Protein AF-A0A497X5J7-F1 (afdb_monomer_lite)

Sequence (295 aa):
MGLIIKSFTLSFGVLGRMILPLFAIVIASSIVWGLLSFATAGYADYLSGPITATFISLFGIRTALSLMGDHRRTGYDILALYSVLYGVFILVAKGGVLLLSNIVAVVYADWSLGDAISLRSFKSAEESLQFLFAFQAFSAKAIVSLVMYTIVYVVMAVPLANAARAAGQGATSVGFFSGFGRSFVPLFCIFAVVFFLQFFFNMFTFFLAIVPLFLSVISIVLFQTVPNIDLDTILRGIAASAGLLWLHSWVWTASAVALVKNDESSPQPREVSPPQETVAVDIQALRKSRQAGLR

Radius of gyration: 26.26 Å; chains: 1; bounding box: 71×43×101 Å

Foldseek 3Di:
DVLLVQLLVLLVVLLVVLPVVLVVLVVVLCVVLVVVCVVVVRPSVLLSVLLSLLLSLLVLLLSLLVVVPLPFDFQSVLSSVVSSVRSVVVSVLLVVLLVVLLVQLQVVLCVVVVHNDDPVVLVPDDPVVNVVSVVVSVVSSVVSSLLSNLLVLLLCLQQSSQSSVCSRVVDDGDDSCQLSVVLSVVSSVLSSVLSVLLVVLVVLLCVQAVVLVVVQCCCCPPVVDRDPRDPVSNVSSVVSVSVNSSSSSSSSNSSNSSNVVRPPPDDDPPDPPPPPPPPPPPVVVVVVVVVVVPD

pLDDT: mean 74.82, std 15.0, range [32.0, 92.75]

Secondary structure (DSSP, 8-state):
-HHHHHHHHHHHHHHHHHHHHHHHHHHHHHHHHHHHHHHTTTTTHHHHHHHHHHHHHHHHHHHHHHHTT--PPP-HHHHHHHHHHHHHHHHHHHHHHHHHHHHHHHHHHHHHHSS---HHHHTTS-HHHHHHHHHHHHHHHHHHHHHHHHHHHHHHHHHHHHHHHHHHHTS--S-TTTTHHHHHHHHHHHHHHHHHHHHHHHHHHIIIIIHHHHHHHHIIIII-PPP---HHHHHHHHHHHHHHHHHHHHHHHHHHHHHHHH-TT-----------------HHHHHHHHHHTT-

Organism: NCBI:txid1049199

Structure (mmCIF, N/CA/C/O backbone):
data_AF-A0A497X5J7-F1
#
_entry.id   AF-A0A497X5J7-F1
#
loop_
_atom_site.group_PDB
_atom_site.id
_atom_site.type_symbol
_atom_site.label_atom_id
_atom_site.label_alt_id
_atom_site.label_comp_id
_atom_site.label_asym_id
_atom_site.label_entity_id
_atom_site.label_seq_id
_atom_site.pdbx_PDB_ins_code
_atom_site.Cartn_x
_atom_site.Cartn_y
_atom_site.Cartn_z
_atom_site.occupancy
_atom_site.B_iso_or_equiv
_atom_site.auth_seq_id
_atom_site.auth_comp_id
_atom_site.auth_asym_id
_atom_site.auth_atom_id
_atom_site.pdbx_PDB_model_num
ATOM 1 N N . MET A 1 1 ? -18.120 15.324 -3.778 1.00 59.03 1 MET A N 1
ATOM 2 C CA . MET A 1 1 ? -17.112 16.247 -3.206 1.00 59.03 1 MET A CA 1
ATOM 3 C C . MET A 1 1 ? -16.825 16.030 -1.721 1.00 59.03 1 MET A C 1
ATOM 5 O O . MET A 1 1 ? -15.657 15.884 -1.394 1.00 59.03 1 MET A O 1
ATOM 9 N N . GLY A 1 2 ? -17.824 15.932 -0.831 1.00 77.19 2 GLY A N 1
ATOM 10 C CA . GLY A 1 2 ? -17.574 15.821 0.622 1.00 77.19 2 GLY A CA 1
ATOM 11 C C . GLY A 1 2 ? -16.652 14.672 1.073 1.00 77.19 2 GLY A C 1
ATOM 12 O O . GLY A 1 2 ? -15.859 14.862 1.987 1.00 77.19 2 GLY A O 1
ATOM 13 N N . LEU A 1 3 ? -16.688 13.510 0.403 1.00 79.31 3 LEU A N 1
ATOM 14 C CA . LEU A 1 3 ? -15.789 12.382 0.707 1.00 79.31 3 LEU A CA 1
ATOM 15 C C . LEU A 1 3 ? -14.324 12.706 0.376 1.00 79.31 3 LEU A C 1
ATOM 17 O O . LEU A 1 3 ? -13.442 12.437 1.186 1.00 79.31 3 LEU A O 1
ATOM 21 N N . ILE A 1 4 ? -14.073 13.324 -0.782 1.00 81.12 4 ILE A N 1
ATOM 22 C CA . ILE A 1 4 ? -12.726 13.684 -1.250 1.00 81.12 4 ILE A CA 1
ATOM 23 C C . ILE A 1 4 ? -12.106 14.709 -0.296 1.00 81.12 4 ILE A C 1
ATOM 25 O O . ILE A 1 4 ? -11.025 14.476 0.229 1.00 81.12 4 ILE A O 1
ATOM 29 N N . ILE A 1 5 ? -12.826 15.794 0.003 1.00 83.88 5 ILE A N 1
ATOM 30 C CA . ILE A 1 5 ? -12.320 16.873 0.864 1.00 83.88 5 ILE A CA 1
ATOM 31 C C . ILE A 1 5 ? -12.070 16.362 2.288 1.00 83.88 5 ILE A C 1
ATOM 33 O O . ILE A 1 5 ? -10.994 16.579 2.837 1.00 83.88 5 ILE A O 1
ATOM 37 N N . LYS A 1 6 ? -13.029 15.632 2.876 1.00 84.88 6 LYS A N 1
ATOM 38 C CA . LYS A 1 6 ? -12.904 15.117 4.248 1.00 84.88 6 LYS A CA 1
ATOM 39 C C . LYS A 1 6 ? -11.797 14.069 4.383 1.00 84.88 6 LYS A C 1
ATOM 41 O O . LYS A 1 6 ? -11.094 14.061 5.384 1.00 84.88 6 LYS A O 1
ATOM 46 N N . SER A 1 7 ? -11.633 13.185 3.397 1.00 85.62 7 SER A N 1
ATOM 47 C CA . SER A 1 7 ? -10.547 12.193 3.420 1.00 85.62 7 SER A CA 1
ATOM 48 C C . SER A 1 7 ? -9.173 12.835 3.230 1.00 85.62 7 SER A C 1
ATOM 50 O O . SER A 1 7 ? -8.226 12.423 3.897 1.00 85.62 7 SER A O 1
ATOM 52 N N . PHE A 1 8 ? -9.075 13.863 2.382 1.00 88.69 8 PHE A N 1
ATOM 53 C CA . PHE A 1 8 ? -7.838 14.602 2.139 1.00 88.69 8 PHE A CA 1
ATOM 54 C C . PHE A 1 8 ? -7.373 15.380 3.374 1.00 88.69 8 PHE A C 1
ATOM 56 O O . PHE A 1 8 ? -6.208 15.310 3.739 1.00 88.69 8 PHE A O 1
ATOM 63 N N . THR A 1 9 ? -8.260 16.098 4.066 1.00 88.38 9 THR A N 1
ATOM 64 C CA . THR A 1 9 ? -7.859 16.841 5.275 1.00 88.38 9 THR A CA 1
ATOM 65 C C . THR A 1 9 ? -7.482 15.902 6.419 1.00 88.38 9 THR A C 1
ATOM 67 O O . THR A 1 9 ? -6.498 16.131 7.120 1.00 88.38 9 THR A O 1
ATOM 70 N N . LEU A 1 10 ? -8.222 14.802 6.583 1.00 89.31 10 LEU A N 1
ATOM 71 C CA . LEU A 1 10 ? -7.979 13.828 7.645 1.00 89.31 10 LEU A CA 1
ATOM 72 C C . LEU A 1 10 ? -6.700 13.001 7.407 1.00 89.31 10 LEU A C 1
ATOM 74 O O . LEU A 1 10 ? -6.135 12.472 8.366 1.00 89.31 10 LEU A O 1
ATOM 78 N N . SER A 1 11 ? -6.213 12.905 6.161 1.00 89.88 11 SER A N 1
ATOM 79 C CA . SER A 1 11 ? -5.025 12.104 5.824 1.00 89.88 11 SER A CA 1
ATOM 80 C C . SER A 1 11 ? -3.747 12.648 6.456 1.00 89.88 11 SER A C 1
ATOM 82 O O . SER A 1 11 ? -2.898 11.856 6.854 1.00 89.88 11 SER A O 1
ATOM 84 N N . PHE A 1 12 ? -3.632 13.965 6.653 1.00 90.00 12 PHE A N 1
ATOM 85 C CA . PHE A 1 12 ? -2.503 14.573 7.368 1.00 90.00 12 PHE A CA 1
ATOM 86 C C . PHE A 1 12 ? -2.475 14.174 8.848 1.00 90.00 12 PHE A C 1
ATOM 88 O O . PHE A 1 12 ? -1.418 13.861 9.395 1.00 90.00 12 PHE A O 1
ATOM 95 N N . GLY A 1 13 ? -3.646 14.120 9.491 1.00 86.69 13 GLY A N 1
ATOM 96 C CA . GLY A 1 13 ? -3.768 13.653 10.873 1.00 86.69 13 GLY A CA 1
ATOM 97 C C . GLY A 1 13 ? -3.427 12.168 11.017 1.00 86.69 13 GLY A C 1
ATOM 98 O O . GLY A 1 13 ? -2.768 11.776 11.981 1.00 86.69 13 GLY A O 1
ATOM 99 N N . VAL A 1 14 ? -3.836 11.342 10.047 1.00 89.62 14 VAL A N 1
ATOM 100 C CA . VAL A 1 14 ? -3.470 9.917 10.006 1.00 89.62 14 VAL A CA 1
ATOM 101 C C . VAL A 1 14 ? -1.979 9.744 9.782 1.00 89.62 14 VAL A C 1
ATOM 103 O O . VAL A 1 14 ? -1.363 8.981 10.519 1.00 89.62 14 VAL A O 1
ATOM 106 N N . LEU A 1 15 ? -1.391 10.486 8.842 1.00 91.06 15 LEU A N 1
ATOM 107 C CA . LEU A 1 15 ? 0.041 10.452 8.563 1.00 91.06 15 LEU A CA 1
ATOM 108 C C . LEU A 1 15 ? 0.850 10.670 9.846 1.00 91.06 15 LEU A C 1
ATOM 110 O O . LEU A 1 15 ? 1.644 9.811 10.216 1.00 91.06 15 LEU A O 1
ATOM 114 N N . GLY A 1 16 ? 0.584 11.760 10.575 1.00 87.25 16 GLY A N 1
ATOM 115 C CA . GLY A 1 16 ? 1.301 12.071 11.816 1.00 87.25 16 GLY A CA 1
ATOM 116 C C . GLY A 1 16 ? 1.204 10.967 12.877 1.00 87.25 16 GLY A C 1
ATOM 117 O O . GLY A 1 16 ? 2.176 10.695 13.577 1.00 87.25 16 GLY A O 1
ATOM 118 N N . ARG A 1 17 ? 0.056 10.283 12.970 1.00 88.94 17 ARG A N 1
ATOM 119 C CA . ARG A 1 17 ? -0.165 9.185 13.928 1.00 88.94 17 ARG A CA 1
ATOM 120 C C . ARG A 1 17 ? 0.376 7.836 13.456 1.00 88.94 17 ARG A C 1
ATOM 122 O O . ARG A 1 17 ? 0.589 6.964 14.291 1.00 88.94 17 ARG A O 1
ATOM 129 N N . MET A 1 18 ? 0.590 7.658 12.154 1.00 90.12 18 MET A N 1
ATOM 130 C CA . MET A 1 18 ? 1.005 6.390 11.551 1.00 90.12 18 MET A CA 1
ATOM 131 C C . MET A 1 18 ? 2.516 6.254 11.374 1.00 90.12 18 MET A C 1
ATOM 133 O O . MET A 1 18 ? 2.976 5.124 11.272 1.00 90.12 18 MET A O 1
ATOM 137 N N . ILE A 1 19 ? 3.295 7.344 11.388 1.00 86.12 19 ILE A N 1
ATOM 138 C CA . ILE A 1 19 ? 4.755 7.290 11.174 1.00 86.12 19 ILE A CA 1
ATOM 139 C C . ILE A 1 19 ? 5.437 6.306 12.140 1.00 86.12 19 ILE A C 1
ATOM 141 O O . ILE A 1 19 ? 6.066 5.349 11.696 1.00 86.12 19 ILE A O 1
ATOM 145 N N . LEU A 1 20 ? 5.285 6.500 13.456 1.00 87.38 20 LEU A N 1
ATOM 146 C CA . LEU A 1 20 ? 5.930 5.639 14.457 1.00 87.38 20 LEU A CA 1
ATOM 147 C C . LEU A 1 20 ? 5.393 4.194 14.443 1.00 87.38 20 LEU A C 1
ATOM 149 O O . LEU A 1 20 ? 6.210 3.270 14.393 1.00 87.38 20 LEU A O 1
ATOM 153 N N . PRO A 1 21 ? 4.064 3.953 14.435 1.00 86.81 21 PRO A N 1
ATOM 154 C CA . PRO A 1 21 ? 3.535 2.597 14.321 1.00 86.81 21 PRO A CA 1
ATOM 155 C C . PRO A 1 21 ? 3.989 1.873 13.058 1.00 86.81 21 PRO A C 1
ATOM 157 O O . PRO A 1 21 ? 4.247 0.677 13.116 1.00 86.81 21 PRO A O 1
ATOM 160 N N . LEU A 1 22 ? 4.122 2.571 11.929 1.00 87.56 22 LEU A N 1
ATOM 161 C CA . LEU A 1 22 ? 4.554 1.961 10.676 1.00 87.56 22 LEU A CA 1
ATOM 162 C C . LEU A 1 22 ? 5.984 1.429 10.788 1.00 87.56 22 LEU A C 1
ATOM 164 O O . LEU A 1 22 ? 6.217 0.281 10.421 1.00 87.56 22 LEU A O 1
ATOM 168 N N . PHE A 1 23 ? 6.913 2.193 11.372 1.00 85.69 23 PHE A N 1
ATOM 169 C CA . PHE A 1 23 ? 8.264 1.691 11.643 1.00 85.69 23 PHE A CA 1
ATOM 170 C C . PHE A 1 23 ? 8.252 0.483 12.583 1.00 85.69 23 PHE A C 1
ATOM 172 O O . PHE A 1 23 ? 8.902 -0.520 12.293 1.00 85.69 23 PHE A O 1
ATOM 179 N N . ALA A 1 24 ? 7.480 0.542 13.671 1.00 87.94 24 ALA A N 1
ATOM 180 C CA . ALA A 1 24 ? 7.378 -0.567 14.617 1.00 87.94 24 ALA A CA 1
ATOM 181 C C . ALA A 1 24 ? 6.814 -1.841 13.961 1.00 87.94 24 ALA A C 1
ATOM 183 O O . ALA A 1 24 ? 7.361 -2.925 14.156 1.00 87.94 24 ALA A O 1
ATOM 184 N N . ILE A 1 25 ? 5.761 -1.709 13.147 1.00 88.25 25 ILE A N 1
ATOM 185 C CA . ILE A 1 25 ? 5.155 -2.823 12.408 1.00 88.25 25 ILE A CA 1
ATOM 186 C C . ILE A 1 25 ? 6.152 -3.393 11.403 1.00 88.25 25 ILE A C 1
ATOM 188 O O . ILE A 1 25 ? 6.297 -4.606 11.342 1.00 88.25 25 ILE A O 1
ATOM 192 N N . VAL A 1 26 ? 6.854 -2.554 10.636 1.00 86.75 26 VAL A N 1
ATOM 193 C CA . VAL A 1 26 ? 7.846 -3.020 9.656 1.00 86.75 26 VAL A CA 1
ATOM 194 C C . VAL A 1 26 ? 8.975 -3.782 10.347 1.00 86.75 26 VAL A C 1
ATOM 196 O O . VAL A 1 26 ? 9.303 -4.879 9.912 1.00 86.75 26 VAL A O 1
ATOM 199 N N . ILE A 1 27 ? 9.521 -3.264 11.451 1.00 88.06 27 ILE A N 1
ATOM 200 C CA . ILE A 1 27 ? 10.587 -3.938 12.208 1.00 88.06 27 ILE A CA 1
ATOM 201 C C . ILE A 1 27 ? 10.095 -5.275 12.771 1.00 88.06 27 ILE A C 1
ATOM 203 O O . ILE A 1 27 ? 10.734 -6.304 12.554 1.00 88.06 27 ILE A O 1
ATOM 207 N N . ALA A 1 28 ? 8.949 -5.280 13.458 1.00 87.06 28 ALA A N 1
ATOM 208 C CA . ALA A 1 28 ? 8.374 -6.500 14.020 1.00 87.06 28 ALA A CA 1
ATOM 209 C C . ALA A 1 28 ? 8.070 -7.533 12.926 1.00 87.06 28 ALA A C 1
ATOM 211 O O . ALA A 1 28 ? 8.369 -8.714 13.087 1.00 87.06 28 ALA A O 1
ATOM 212 N N . SER A 1 29 ? 7.535 -7.076 11.793 1.00 86.75 29 SER A N 1
ATOM 213 C CA . SER A 1 29 ? 7.242 -7.916 10.639 1.00 86.75 29 SER A CA 1
ATOM 214 C C . SER A 1 29 ? 8.518 -8.534 10.067 1.00 86.75 29 SER A C 1
ATOM 216 O O . SER A 1 29 ? 8.580 -9.748 9.911 1.00 86.75 29 SER A O 1
ATOM 218 N N . SER A 1 30 ? 9.575 -7.747 9.844 1.00 85.25 30 SER A N 1
ATOM 219 C CA . SER A 1 30 ? 10.864 -8.253 9.352 1.00 85.25 30 SER A CA 1
ATOM 220 C C . SER A 1 30 ? 11.463 -9.329 10.260 1.00 85.25 30 SER A C 1
ATOM 222 O O . SER A 1 30 ? 12.002 -10.312 9.762 1.00 85.25 30 SER A O 1
ATOM 224 N N . ILE A 1 31 ? 11.337 -9.184 11.584 1.00 87.62 31 ILE A N 1
ATOM 225 C CA . ILE A 1 31 ? 11.802 -10.196 12.545 1.00 87.62 31 ILE A CA 1
ATOM 226 C C . ILE A 1 31 ? 10.968 -11.477 12.420 1.00 87.62 31 ILE A C 1
ATOM 228 O O . ILE A 1 31 ? 11.524 -12.565 12.275 1.00 87.62 31 ILE A O 1
ATOM 232 N N . VAL A 1 32 ? 9.638 -11.357 12.453 1.00 87.12 32 VAL A N 1
ATOM 233 C CA . VAL A 1 32 ? 8.719 -12.504 12.388 1.00 87.12 32 VAL A CA 1
ATOM 234 C C . VAL A 1 32 ? 8.882 -13.265 11.072 1.00 87.12 32 VAL A C 1
ATOM 236 O O . VAL A 1 32 ? 9.046 -14.486 11.084 1.00 87.12 32 VAL A O 1
ATOM 239 N N . TRP A 1 33 ? 8.896 -12.558 9.941 1.00 87.88 33 TRP A N 1
ATOM 240 C CA . TRP A 1 33 ? 9.075 -13.170 8.626 1.00 87.88 33 TRP A CA 1
ATOM 241 C C . TRP A 1 33 ? 10.483 -13.703 8.417 1.00 87.88 33 TRP A C 1
ATOM 243 O O . TRP A 1 33 ? 10.608 -14.771 7.835 1.00 87.88 33 TRP A O 1
ATOM 253 N N . GLY A 1 34 ? 11.522 -13.050 8.943 1.00 84.06 34 GLY A N 1
ATOM 254 C CA . GLY A 1 34 ? 12.885 -13.579 8.895 1.00 84.06 34 GLY A CA 1
ATOM 255 C C . GLY A 1 34 ? 13.004 -14.935 9.598 1.00 84.06 34 GLY A C 1
ATOM 256 O O . GLY A 1 34 ? 13.576 -15.875 9.045 1.00 84.06 34 GLY A O 1
ATOM 257 N N . LEU A 1 35 ? 12.389 -15.078 10.777 1.00 87.50 35 LEU A N 1
ATOM 258 C CA . LEU A 1 35 ? 12.343 -16.349 11.510 1.00 87.50 35 LEU A CA 1
ATOM 259 C C . LEU A 1 35 ? 11.523 -17.418 10.769 1.00 87.50 35 LEU A C 1
ATOM 261 O O . LEU A 1 35 ? 11.955 -18.565 10.654 1.00 87.50 35 LEU A O 1
ATOM 265 N N . LEU A 1 36 ? 10.356 -17.047 10.236 1.00 86.25 36 LEU A N 1
ATOM 266 C CA . LEU A 1 36 ? 9.513 -17.949 9.445 1.00 86.25 36 LEU A CA 1
ATOM 267 C C . LEU A 1 36 ? 10.188 -18.369 8.137 1.00 86.25 36 LEU A C 1
ATOM 269 O O . LEU A 1 36 ? 10.085 -19.528 7.746 1.00 86.25 36 LEU A O 1
ATOM 273 N N . SER A 1 37 ? 10.889 -17.461 7.466 1.00 86.06 37 SER A N 1
ATOM 274 C CA . SER A 1 37 ? 11.617 -17.728 6.226 1.00 86.06 37 SER A CA 1
ATOM 275 C C . SER A 1 37 ? 12.763 -18.705 6.472 1.00 86.06 37 SER A C 1
ATOM 277 O O . SER A 1 37 ? 12.887 -19.687 5.743 1.00 86.06 37 SER A O 1
ATOM 279 N N . PHE A 1 38 ? 13.501 -18.542 7.576 1.00 84.31 38 PHE A N 1
ATOM 280 C CA . PHE A 1 38 ? 14.500 -19.519 8.011 1.00 84.31 38 PHE A CA 1
ATOM 281 C C . PHE A 1 38 ? 13.888 -20.912 8.237 1.00 84.31 38 PHE A C 1
ATOM 283 O O . PHE A 1 38 ? 14.399 -21.903 7.720 1.00 84.31 38 PHE A O 1
ATOM 290 N N . ALA A 1 39 ? 12.757 -20.993 8.945 1.00 85.19 39 ALA A N 1
ATOM 291 C CA . ALA A 1 39 ? 12.076 -22.261 9.219 1.00 85.19 39 ALA A CA 1
ATOM 292 C C . ALA A 1 39 ? 11.434 -22.905 7.974 1.00 85.19 39 ALA A C 1
ATOM 294 O O . ALA A 1 39 ? 11.263 -24.121 7.922 1.00 85.19 39 ALA A O 1
ATOM 295 N N . THR A 1 40 ? 11.070 -22.100 6.975 1.00 83.06 40 THR A N 1
ATOM 296 C CA . THR A 1 40 ? 10.378 -22.541 5.753 1.00 83.06 40 THR A CA 1
ATOM 297 C C . THR A 1 40 ? 11.276 -22.531 4.520 1.00 83.06 40 THR A C 1
ATOM 299 O O . THR A 1 40 ? 10.764 -22.625 3.411 1.00 83.06 40 THR A O 1
ATOM 302 N N . ALA A 1 41 ? 12.596 -22.404 4.676 1.00 82.81 41 ALA A N 1
ATOM 303 C CA . ALA A 1 41 ? 13.551 -22.325 3.567 1.00 82.81 41 ALA A CA 1
ATOM 304 C C . ALA A 1 41 ? 13.174 -21.284 2.484 1.00 82.81 41 ALA A C 1
ATOM 306 O O . ALA A 1 41 ? 13.339 -21.531 1.290 1.00 82.81 41 ALA A O 1
ATOM 307 N N . GLY A 1 42 ? 12.645 -20.124 2.889 1.00 76.06 42 GLY A N 1
ATOM 308 C CA . GLY A 1 42 ? 12.325 -19.011 1.986 1.00 76.06 42 GLY A CA 1
ATOM 309 C C . GLY A 1 42 ? 10.865 -18.903 1.536 1.00 76.06 42 GLY A C 1
ATOM 310 O O . GLY A 1 42 ? 10.480 -17.879 0.975 1.00 76.06 42 GLY A O 1
ATOM 311 N N . TYR A 1 43 ? 10.007 -19.900 1.786 1.00 75.56 43 TYR A N 1
ATOM 312 C CA . TYR A 1 43 ? 8.611 -19.841 1.318 1.00 75.56 43 TYR A CA 1
ATOM 313 C C . TYR A 1 43 ? 7.790 -18.726 1.986 1.00 75.56 43 TYR A C 1
ATOM 315 O O . TYR A 1 43 ? 6.894 -18.155 1.359 1.00 75.56 43 TYR A O 1
ATOM 323 N N . ALA A 1 44 ? 8.099 -18.377 3.236 1.00 77.94 44 ALA A N 1
ATOM 324 C CA . ALA A 1 44 ? 7.386 -17.327 3.959 1.00 77.94 44 ALA A CA 1
ATOM 325 C C . ALA A 1 44 ? 7.577 -15.920 3.352 1.00 77.94 44 ALA A C 1
ATOM 327 O O . ALA A 1 44 ? 6.697 -15.067 3.496 1.00 77.94 44 ALA A O 1
ATOM 328 N N . ASP A 1 45 ? 8.660 -15.679 2.608 1.00 78.38 45 ASP A N 1
ATOM 329 C CA . ASP A 1 45 ? 8.950 -14.363 2.023 1.00 78.38 45 ASP A CA 1
ATOM 330 C C . ASP A 1 45 ? 7.978 -13.977 0.901 1.00 78.38 45 ASP A C 1
ATOM 332 O O . ASP A 1 45 ? 7.725 -12.794 0.675 1.00 78.38 45 ASP A O 1
ATOM 336 N N . TYR A 1 46 ? 7.347 -14.957 0.249 1.00 76.69 46 TYR A N 1
ATOM 337 C CA . TYR A 1 46 ? 6.313 -14.697 -0.758 1.00 76.69 46 TYR A CA 1
ATOM 338 C C . TYR A 1 46 ? 5.015 -14.148 -0.149 1.00 76.69 46 TYR A C 1
ATOM 340 O O . TYR A 1 46 ? 4.266 -13.432 -0.818 1.00 76.69 46 TYR A O 1
ATOM 348 N N . LEU A 1 47 ? 4.744 -14.472 1.118 1.00 79.81 47 LEU A N 1
ATOM 349 C CA . LEU A 1 47 ? 3.539 -14.058 1.841 1.00 79.81 47 LEU A CA 1
ATOM 350 C C . LEU A 1 47 ? 3.761 -12.783 2.666 1.00 79.81 47 LEU A C 1
ATOM 352 O O . LEU A 1 47 ? 2.803 -12.053 2.937 1.00 79.81 47 LEU A O 1
ATOM 356 N N . SER A 1 48 ? 5.012 -12.491 3.027 1.00 83.31 48 SER A N 1
ATOM 357 C CA . SER A 1 48 ? 5.366 -11.418 3.958 1.00 83.31 48 SER A CA 1
ATOM 358 C C . SER A 1 48 ? 4.885 -10.043 3.499 1.00 83.31 48 SER A C 1
ATOM 360 O O . SER A 1 48 ? 4.230 -9.324 4.259 1.00 83.31 48 SER A O 1
ATOM 362 N N . GLY A 1 49 ? 5.137 -9.691 2.238 1.00 82.50 49 GLY A N 1
ATOM 363 C CA . GLY A 1 49 ? 4.792 -8.388 1.673 1.00 82.50 49 GLY A CA 1
ATOM 364 C C . GLY A 1 49 ? 3.285 -8.102 1.712 1.00 82.50 49 GLY A C 1
ATOM 365 O O . GLY A 1 49 ? 2.872 -7.141 2.369 1.00 82.50 49 GLY A O 1
ATOM 366 N N . PRO A 1 50 ? 2.443 -8.925 1.055 1.00 84.50 50 PRO A N 1
ATOM 367 C CA . PRO A 1 50 ? 0.997 -8.711 1.019 1.00 84.50 50 PRO A CA 1
ATOM 368 C C . PRO A 1 50 ? 0.349 -8.691 2.406 1.00 84.50 50 PRO A C 1
ATOM 370 O O . PRO A 1 50 ? -0.499 -7.838 2.673 1.00 84.50 50 PRO A O 1
ATOM 373 N N . ILE A 1 51 ? 0.765 -9.580 3.312 1.00 86.88 51 ILE A N 1
ATOM 374 C CA . ILE A 1 51 ? 0.192 -9.660 4.663 1.00 86.88 51 ILE A CA 1
ATOM 375 C C . ILE A 1 51 ? 0.586 -8.433 5.491 1.00 86.88 51 ILE A C 1
ATOM 377 O O . ILE A 1 51 ? -0.273 -7.818 6.126 1.00 86.88 51 ILE A O 1
ATOM 381 N N . THR A 1 52 ? 1.852 -8.012 5.430 1.00 88.00 52 THR A N 1
ATOM 382 C CA . THR A 1 52 ? 2.330 -6.811 6.136 1.00 88.00 52 THR A CA 1
ATOM 383 C C . THR A 1 52 ? 1.624 -5.556 5.634 1.00 88.00 52 THR A C 1
ATOM 385 O O . THR A 1 52 ? 1.125 -4.763 6.433 1.00 88.00 52 THR A O 1
ATOM 388 N N . ALA A 1 53 ? 1.510 -5.391 4.314 1.00 86.38 53 ALA A N 1
ATOM 389 C CA . ALA A 1 53 ? 0.824 -4.250 3.710 1.00 86.38 53 ALA A CA 1
ATOM 390 C C . ALA A 1 53 ? -0.658 -4.189 4.113 1.00 86.38 53 ALA A C 1
ATOM 392 O O . ALA A 1 53 ? -1.198 -3.115 4.397 1.00 86.38 53 ALA A O 1
ATOM 393 N N . THR A 1 54 ? -1.310 -5.349 4.190 1.00 87.38 54 THR A N 1
ATOM 394 C CA . THR A 1 54 ? -2.705 -5.462 4.621 1.00 87.38 54 THR A CA 1
ATOM 395 C C . THR A 1 54 ? -2.860 -5.118 6.100 1.00 87.38 54 THR A C 1
ATOM 397 O O . THR A 1 54 ? -3.767 -4.371 6.461 1.00 87.38 54 THR A O 1
ATOM 400 N N . PHE A 1 55 ? -1.948 -5.585 6.956 1.00 89.38 55 PHE A N 1
ATOM 401 C CA . PHE A 1 55 ? -1.952 -5.252 8.381 1.00 89.38 55 PHE A CA 1
ATOM 402 C C . PHE A 1 55 ? -1.782 -3.746 8.613 1.00 89.38 55 PHE A C 1
ATOM 404 O O . PHE A 1 55 ? -2.577 -3.138 9.331 1.00 89.38 55 PHE A O 1
ATOM 411 N N . ILE A 1 56 ? -0.804 -3.123 7.943 1.00 90.56 56 ILE A N 1
ATOM 412 C CA . ILE A 1 56 ? -0.591 -1.668 7.984 1.00 90.56 56 ILE A CA 1
ATOM 413 C C . ILE A 1 56 ? -1.853 -0.936 7.517 1.00 90.56 56 ILE A C 1
ATOM 415 O O . ILE A 1 56 ? -2.256 0.046 8.136 1.00 90.56 56 ILE A O 1
ATOM 419 N N . SER A 1 57 ? -2.510 -1.429 6.464 1.00 90.12 57 SER A N 1
ATOM 420 C CA . SER A 1 57 ? -3.727 -0.809 5.936 1.00 90.12 57 SER A CA 1
ATOM 421 C C . SER A 1 57 ? -4.899 -0.883 6.910 1.00 90.12 57 SER A C 1
ATOM 423 O O . SER A 1 57 ? -5.565 0.126 7.134 1.00 90.12 57 SER A O 1
ATOM 425 N N . LEU A 1 58 ? -5.129 -2.033 7.548 1.00 89.50 58 LEU A N 1
ATOM 426 C CA . LEU A 1 58 ? -6.170 -2.173 8.570 1.00 89.50 58 LEU A CA 1
ATOM 427 C C . LEU A 1 58 ? -5.893 -1.264 9.779 1.00 89.50 58 LEU A C 1
ATOM 429 O O . LEU A 1 58 ? -6.797 -0.581 10.264 1.00 89.50 58 LEU A O 1
ATOM 433 N N . PHE A 1 59 ? -4.637 -1.202 10.232 1.00 90.25 59 PHE A N 1
ATOM 434 C CA . PHE A 1 59 ? -4.225 -0.328 11.332 1.00 90.25 59 PHE A CA 1
ATOM 435 C C . PHE A 1 59 ? -4.354 1.165 10.969 1.00 90.25 59 PHE A C 1
ATOM 437 O O . PHE A 1 59 ? -4.838 1.972 11.769 1.00 90.25 59 PHE A O 1
ATOM 444 N N . GLY A 1 60 ? -4.015 1.536 9.732 1.00 89.44 60 GLY A N 1
ATOM 445 C CA . GLY A 1 60 ? -4.204 2.880 9.186 1.00 89.44 60 GLY A CA 1
ATOM 446 C C . GLY A 1 60 ? -5.670 3.293 9.119 1.00 89.44 60 GLY A C 1
ATOM 447 O O . GLY A 1 60 ? -6.028 4.388 9.557 1.00 89.44 60 GLY A O 1
ATOM 448 N N . ILE A 1 61 ? -6.548 2.399 8.655 1.00 89.50 61 ILE A N 1
ATOM 449 C CA . ILE A 1 61 ? -7.996 2.643 8.631 1.00 89.50 61 ILE A CA 1
ATOM 450 C C . ILE A 1 61 ? -8.535 2.799 10.056 1.00 89.50 61 ILE A C 1
ATOM 452 O O . ILE A 1 61 ? -9.327 3.704 10.314 1.00 89.50 61 ILE A O 1
ATOM 456 N N . ARG A 1 62 ? -8.073 1.991 11.015 1.00 88.69 62 ARG A N 1
ATOM 457 C CA . ARG A 1 62 ? -8.463 2.143 12.423 1.00 88.69 62 ARG A CA 1
ATOM 458 C C . ARG A 1 62 ? -8.021 3.483 13.008 1.00 88.69 62 ARG A C 1
ATOM 460 O O . ARG A 1 62 ? -8.785 4.127 13.725 1.00 88.69 62 ARG A O 1
ATOM 467 N N . THR A 1 63 ? -6.821 3.936 12.662 1.00 89.06 63 THR A N 1
ATOM 468 C CA . THR A 1 63 ? -6.315 5.256 13.060 1.00 89.06 63 THR A CA 1
ATOM 469 C C . THR A 1 63 ? -7.191 6.375 12.491 1.00 89.06 63 THR A C 1
ATOM 471 O O . THR A 1 63 ? -7.540 7.313 13.212 1.00 89.06 63 THR A O 1
ATOM 474 N N . ALA A 1 64 ? -7.628 6.243 11.235 1.00 88.62 64 ALA A N 1
ATOM 475 C CA . ALA A 1 64 ? -8.585 7.156 10.618 1.00 88.62 64 ALA A CA 1
ATOM 476 C C . ALA A 1 64 ? -9.951 7.137 11.329 1.00 88.62 64 ALA A C 1
ATOM 478 O O . ALA A 1 64 ? -10.485 8.196 11.651 1.00 88.62 64 ALA A O 1
ATOM 479 N N . LEU A 1 65 ? -10.490 5.955 11.646 1.00 86.00 65 LEU A N 1
ATOM 480 C CA . LEU A 1 65 ? -11.746 5.813 12.394 1.00 86.00 65 LEU A CA 1
ATOM 481 C C . LEU A 1 65 ? -11.653 6.438 13.794 1.00 86.00 65 LEU A C 1
ATOM 483 O O . LEU A 1 65 ? -12.580 7.123 14.225 1.00 86.00 65 LEU A O 1
ATOM 487 N N . SER A 1 66 ? -10.520 6.284 14.483 1.00 86.44 66 SER A N 1
ATOM 488 C CA . SER A 1 66 ? -10.292 6.929 15.780 1.00 86.44 66 SER A CA 1
ATOM 489 C C . SER A 1 66 ? -10.224 8.451 15.689 1.00 86.44 66 SER A C 1
ATOM 491 O O . SER A 1 66 ? -10.708 9.120 16.599 1.00 86.44 66 SER A O 1
ATOM 493 N N . LEU A 1 67 ? -9.649 9.011 14.624 1.00 86.81 67 LEU A N 1
ATOM 494 C CA . LEU A 1 67 ? -9.680 10.457 14.369 1.00 86.81 67 LEU A CA 1
ATOM 495 C C . LEU A 1 67 ? -11.095 10.973 14.086 1.00 86.81 67 LEU A C 1
ATOM 497 O O . LEU A 1 67 ? -11.375 12.147 14.303 1.00 86.81 67 LEU A O 1
ATOM 501 N N . MET A 1 68 ? -11.985 10.097 13.625 1.00 84.69 68 MET A N 1
ATOM 502 C CA . MET A 1 68 ? -13.395 10.395 13.383 1.00 84.69 68 MET A CA 1
ATOM 503 C C . MET A 1 68 ? -14.295 10.156 14.610 1.00 84.69 68 MET A C 1
ATOM 505 O O . MET A 1 68 ? -15.503 10.346 14.496 1.00 84.69 68 MET A O 1
ATOM 509 N N . GLY A 1 69 ? -13.733 9.769 15.764 1.00 80.94 69 GLY A N 1
ATOM 510 C CA . GLY A 1 69 ? -14.453 9.616 17.037 1.00 80.94 69 GLY A CA 1
ATOM 511 C C . GLY A 1 69 ? -14.708 8.172 17.489 1.00 80.94 69 GLY A C 1
ATOM 512 O O . GLY A 1 69 ? -15.234 7.955 18.579 1.00 80.94 69 GLY A O 1
ATOM 513 N N . ASP A 1 70 ? -14.320 7.159 16.708 1.00 80.69 70 ASP A N 1
ATOM 514 C CA . ASP A 1 70 ? -14.411 5.761 17.143 1.00 80.69 70 ASP A CA 1
ATOM 515 C C . ASP A 1 70 ? -13.157 5.356 17.938 1.00 80.69 70 ASP A C 1
ATOM 517 O O . ASP A 1 70 ? -12.191 4.829 17.381 1.00 80.69 70 ASP A O 1
ATOM 521 N N . HIS A 1 71 ? -13.188 5.587 19.254 1.00 80.00 71 HIS A N 1
ATOM 522 C CA . HIS A 1 71 ? -12.077 5.340 20.188 1.00 80.00 71 HIS A CA 1
ATOM 523 C C . HIS A 1 71 ? -12.022 3.925 20.788 1.00 80.00 71 HIS A C 1
ATOM 525 O O . HIS A 1 71 ? -11.260 3.683 21.723 1.00 80.00 71 HIS A O 1
ATOM 531 N N . ARG A 1 72 ? -12.833 2.978 20.303 1.00 79.06 72 ARG A N 1
ATOM 532 C CA . ARG A 1 72 ? -12.860 1.614 20.862 1.00 79.06 72 ARG A CA 1
ATOM 533 C C . ARG A 1 72 ? -11.490 0.924 20.763 1.00 79.06 72 ARG A C 1
ATOM 535 O O . ARG A 1 72 ? -10.722 1.165 19.830 1.00 79.06 72 ARG A O 1
ATOM 542 N N . ARG A 1 73 ? -11.168 0.043 21.708 1.00 78.00 73 ARG A N 1
ATOM 543 C CA . ARG A 1 73 ? -9.865 -0.637 21.720 1.00 78.00 73 ARG A CA 1
ATOM 544 C C . ARG A 1 73 ? -9.749 -1.613 20.549 1.00 78.00 73 ARG A C 1
ATOM 546 O O . ARG A 1 73 ? -10.663 -2.385 20.295 1.00 78.00 73 ARG A O 1
ATOM 553 N N . THR A 1 74 ? -8.616 -1.581 19.860 1.00 78.69 74 THR A N 1
ATOM 554 C CA . THR A 1 74 ? -8.341 -2.442 18.707 1.00 78.69 74 THR A CA 1
ATOM 555 C C . THR A 1 74 ? -7.834 -3.814 19.152 1.00 78.69 74 THR A C 1
ATOM 557 O O . THR A 1 74 ? -6.819 -3.892 19.846 1.00 78.69 74 THR A O 1
ATOM 560 N N . GLY A 1 75 ? -8.507 -4.887 18.735 1.00 80.19 75 GLY A N 1
ATOM 561 C CA . GLY A 1 75 ? -8.021 -6.264 18.852 1.00 80.19 75 GLY A CA 1
ATOM 562 C C . GLY A 1 75 ? -6.947 -6.554 17.802 1.00 80.19 75 GLY A C 1
ATOM 563 O O . GLY A 1 75 ? -7.246 -6.675 16.613 1.00 80.19 75 GLY A O 1
ATOM 564 N N . TYR A 1 76 ? -5.682 -6.610 18.225 1.00 82.31 76 TYR A N 1
ATOM 565 C CA . TYR A 1 76 ? -4.536 -6.850 17.334 1.00 82.31 76 TYR A CA 1
ATOM 566 C C . TYR A 1 76 ? -4.507 -8.271 16.757 1.00 82.31 76 TYR A C 1
ATOM 568 O O . TYR A 1 76 ? -4.048 -8.474 15.637 1.00 82.31 76 TYR A O 1
ATOM 576 N N . ASP A 1 77 ? -5.033 -9.232 17.505 1.00 83.00 77 ASP A N 1
ATOM 577 C CA . ASP A 1 77 ? -5.282 -10.612 17.094 1.00 83.00 77 ASP A CA 1
ATOM 578 C C . ASP A 1 77 ? -6.256 -10.685 15.909 1.00 83.00 77 ASP A C 1
ATOM 580 O O . ASP A 1 77 ? -5.971 -11.323 14.895 1.00 83.00 77 ASP A O 1
ATOM 584 N N . ILE A 1 78 ? -7.364 -9.945 15.986 1.00 80.19 78 ILE A N 1
ATOM 585 C CA . ILE A 1 78 ? -8.362 -9.859 14.916 1.00 80.19 78 ILE A CA 1
ATOM 586 C C . ILE A 1 78 ? -7.767 -9.169 13.679 1.00 80.19 78 ILE A C 1
ATOM 588 O O . ILE A 1 78 ? -7.976 -9.620 12.552 1.00 80.19 78 ILE A O 1
ATOM 592 N N . LEU A 1 79 ? -6.987 -8.099 13.875 1.00 83.62 79 LEU A N 1
ATOM 593 C CA . LEU A 1 79 ? -6.265 -7.437 12.783 1.00 83.62 79 LEU A CA 1
ATOM 594 C C . LEU A 1 79 ? -5.283 -8.378 12.078 1.00 83.62 79 LEU A C 1
ATOM 596 O O . LEU A 1 79 ? -5.213 -8.359 10.851 1.00 83.62 79 LEU A O 1
ATOM 600 N N . ALA A 1 80 ? -4.541 -9.188 12.836 1.00 84.50 80 ALA A N 1
ATOM 601 C CA . ALA A 1 80 ? -3.592 -10.152 12.289 1.00 84.50 80 ALA A CA 1
ATOM 602 C C . ALA A 1 80 ? -4.301 -11.259 11.496 1.00 84.50 80 ALA A C 1
ATOM 604 O O . ALA A 1 80 ? -3.867 -11.619 10.405 1.00 84.50 80 ALA A O 1
ATOM 605 N N . LEU A 1 81 ? -5.437 -11.761 11.986 1.00 85.06 81 LEU A N 1
ATOM 606 C CA . LEU A 1 81 ? -6.225 -12.749 11.251 1.00 85.06 81 LEU A CA 1
ATOM 607 C C . LEU A 1 81 ? -6.723 -12.186 9.911 1.00 85.06 8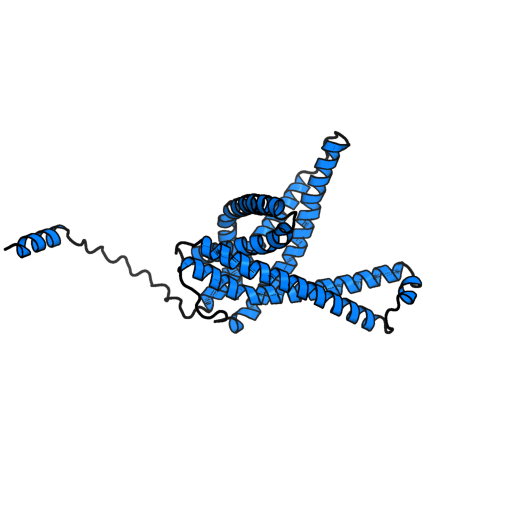1 LEU A C 1
ATOM 609 O O . LEU A 1 81 ? -6.549 -12.810 8.862 1.00 85.06 81 LEU A O 1
ATOM 613 N N . TYR A 1 82 ? -7.308 -10.985 9.926 1.00 84.00 82 TYR A N 1
ATOM 614 C CA . TYR A 1 82 ? -7.775 -10.343 8.698 1.00 84.00 82 TYR A CA 1
ATOM 615 C C . TYR A 1 82 ? -6.627 -9.970 7.762 1.00 84.00 82 TYR A C 1
ATOM 617 O O . TYR A 1 82 ? -6.803 -10.054 6.547 1.00 84.00 82 TYR A O 1
ATOM 625 N N . SER A 1 83 ? -5.452 -9.596 8.278 1.00 86.75 83 SER A N 1
ATOM 626 C CA . SER A 1 83 ? 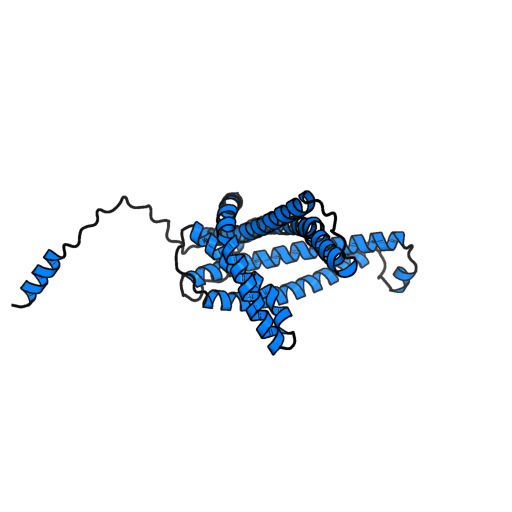-4.311 -9.278 7.421 1.00 86.75 83 SER A CA 1
ATOM 627 C C . SER A 1 83 ? -3.810 -10.493 6.648 1.00 86.75 83 SER A C 1
ATOM 629 O O . SER A 1 83 ? -3.458 -10.353 5.478 1.00 86.75 83 SER A O 1
ATOM 631 N N . VAL A 1 84 ? -3.839 -11.682 7.254 1.00 85.94 84 VAL A N 1
ATOM 632 C CA . VAL A 1 84 ? -3.519 -12.940 6.569 1.00 85.94 84 VAL A CA 1
ATOM 633 C C . VAL A 1 84 ? -4.561 -13.242 5.493 1.00 85.94 84 VAL A C 1
ATOM 635 O O . VAL A 1 84 ? -4.198 -13.429 4.333 1.00 85.94 84 VAL A O 1
ATOM 638 N N . LEU A 1 85 ? -5.853 -13.226 5.841 1.00 85.50 85 LEU A N 1
ATOM 639 C CA . LEU A 1 85 ? -6.941 -13.549 4.907 1.00 85.50 85 LEU A CA 1
ATOM 640 C C . LEU A 1 85 ? -6.945 -12.625 3.681 1.00 85.50 85 LEU A C 1
ATOM 642 O O . LEU A 1 85 ? -6.929 -13.085 2.537 1.00 85.50 85 LEU A O 1
ATOM 646 N N . TYR A 1 86 ? -6.927 -11.313 3.916 1.00 83.94 86 TYR A N 1
ATOM 647 C CA . TYR A 1 86 ? -6.934 -10.327 2.841 1.00 83.94 86 TYR A CA 1
ATOM 648 C C . TYR A 1 86 ? -5.586 -10.247 2.116 1.00 83.94 86 TYR A C 1
ATOM 650 O O . TYR A 1 86 ? -5.576 -10.027 0.908 1.00 83.94 86 TYR A O 1
ATOM 658 N N . GLY A 1 87 ? -4.463 -10.487 2.799 1.00 82.75 87 GLY A N 1
ATOM 659 C CA . GLY A 1 87 ? -3.139 -10.535 2.178 1.00 82.75 87 GLY A CA 1
ATOM 660 C C . GLY A 1 87 ? -3.011 -11.676 1.168 1.00 82.75 87 GLY A C 1
ATOM 661 O O . GLY A 1 87 ? -2.555 -11.452 0.045 1.00 82.75 87 GLY A O 1
ATOM 662 N N . VAL A 1 88 ? -3.487 -12.875 1.519 1.00 84.69 88 VAL A N 1
ATOM 663 C CA . VAL A 1 88 ? -3.536 -14.026 0.600 1.00 84.69 88 VAL A CA 1
ATOM 664 C C . VAL A 1 88 ? -4.471 -13.740 -0.575 1.00 84.69 88 VAL A C 1
ATOM 666 O O . VAL A 1 88 ? -4.098 -13.977 -1.724 1.00 84.69 88 VAL A O 1
ATOM 669 N N . PHE A 1 89 ? -5.649 -13.161 -0.325 1.00 83.94 89 PHE A N 1
ATOM 670 C CA . PHE A 1 89 ? -6.562 -12.770 -1.402 1.00 83.94 89 PHE A CA 1
ATOM 671 C C . PHE A 1 89 ? -5.925 -11.755 -2.365 1.00 83.94 89 PHE A C 1
ATOM 673 O O . PHE A 1 89 ? -5.994 -11.933 -3.579 1.00 83.94 89 PHE A O 1
ATOM 680 N N . ILE A 1 90 ? -5.270 -10.712 -1.843 1.00 83.00 90 ILE A N 1
ATOM 681 C CA . ILE A 1 90 ? -4.589 -9.692 -2.653 1.00 83.00 90 ILE A CA 1
ATOM 682 C C . ILE A 1 90 ? -3.466 -10.321 -3.482 1.00 83.00 90 ILE A C 1
ATOM 684 O O . ILE A 1 90 ? -3.286 -9.935 -4.634 1.00 83.00 90 ILE A O 1
ATOM 688 N N . LEU A 1 91 ? -2.740 -11.304 -2.945 1.00 83.06 91 LEU A N 1
ATOM 689 C CA . LEU A 1 91 ? -1.724 -12.042 -3.695 1.00 83.06 91 LEU A CA 1
ATOM 690 C C . LEU A 1 91 ? -2.340 -12.796 -4.883 1.00 83.06 91 LEU A C 1
ATOM 692 O O . LEU A 1 91 ? -1.849 -12.665 -6.006 1.00 83.06 91 LEU A O 1
ATOM 696 N N . VAL A 1 92 ? -3.437 -13.527 -4.664 1.00 84.56 92 VAL A N 1
ATOM 697 C CA . VAL A 1 92 ? -4.150 -14.247 -5.735 1.00 84.56 92 VAL A CA 1
ATOM 698 C C . VAL A 1 92 ? -4.693 -13.268 -6.779 1.00 84.56 92 VAL A C 1
ATOM 700 O O . VAL A 1 92 ? -4.484 -13.457 -7.978 1.00 84.56 92 VAL A O 1
ATOM 703 N N . ALA A 1 93 ? -5.320 -12.176 -6.335 1.00 84.25 93 ALA A N 1
ATOM 704 C CA . ALA A 1 93 ? -5.843 -11.138 -7.217 1.00 84.25 93 ALA A CA 1
ATOM 705 C C . ALA A 1 93 ? -4.726 -10.478 -8.040 1.00 84.25 93 ALA A C 1
ATOM 707 O O . ALA A 1 93 ? -4.878 -10.298 -9.246 1.00 84.25 93 ALA A O 1
ATOM 708 N N . LYS A 1 94 ? -3.574 -10.184 -7.426 1.00 82.44 94 LYS A N 1
ATOM 709 C CA . LYS A 1 94 ? -2.383 -9.656 -8.107 1.00 82.44 94 LYS A CA 1
ATOM 710 C C . LYS A 1 94 ? -1.907 -10.598 -9.214 1.00 82.44 94 LYS A C 1
ATOM 712 O O . LYS A 1 94 ? -1.642 -10.140 -10.324 1.00 82.44 94 LYS A O 1
ATOM 717 N N . GLY A 1 95 ? -1.839 -11.900 -8.933 1.00 82.06 95 GLY A N 1
ATOM 718 C CA . GLY A 1 95 ? -1.506 -12.920 -9.931 1.00 82.06 95 GLY A CA 1
ATOM 719 C C . GLY A 1 95 ? -2.481 -12.916 -11.112 1.00 82.06 95 GLY A C 1
ATOM 720 O O . GLY A 1 95 ? -2.052 -12.864 -12.264 1.00 82.06 95 GLY A O 1
ATOM 721 N N . GLY A 1 96 ? -3.787 -12.868 -10.831 1.00 82.94 96 GLY A N 1
ATOM 722 C CA . GLY A 1 96 ? -4.830 -12.777 -11.857 1.00 82.94 96 GLY A CA 1
ATOM 723 C C . GLY A 1 96 ? -4.744 -11.502 -12.704 1.00 82.94 96 GLY A C 1
ATOM 724 O O . GLY A 1 96 ? -4.842 -11.572 -13.928 1.00 82.94 96 GLY A O 1
ATOM 725 N N . VAL A 1 97 ? -4.493 -10.345 -12.082 1.00 84.12 97 VAL A N 1
ATOM 726 C CA . VAL A 1 97 ? -4.328 -9.059 -12.784 1.00 84.12 97 VAL A CA 1
ATOM 727 C C . VAL A 1 97 ? -3.119 -9.080 -13.717 1.00 84.12 97 VAL A C 1
ATOM 729 O O . VAL A 1 97 ? -3.218 -8.592 -14.841 1.00 84.12 97 VAL A O 1
ATOM 732 N N . LEU A 1 98 ? -1.991 -9.647 -13.280 1.00 80.69 98 LEU A N 1
ATOM 733 C CA . LEU A 1 98 ? -0.796 -9.786 -14.118 1.00 80.69 98 LEU A CA 1
ATOM 734 C C . LEU A 1 98 ? -1.036 -10.718 -15.309 1.00 80.69 98 LEU A C 1
ATOM 736 O O . LEU A 1 98 ? -0.596 -10.423 -16.418 1.00 80.69 98 LEU A O 1
ATOM 740 N N . LEU A 1 99 ? -1.738 -11.830 -15.090 1.00 82.25 99 LEU A N 1
ATOM 741 C CA . LEU A 1 99 ? -2.073 -12.770 -16.155 1.00 82.25 99 LEU A CA 1
ATOM 742 C C . LEU A 1 99 ? -3.009 -12.124 -17.183 1.00 82.25 99 LEU A C 1
ATOM 744 O O . LEU A 1 99 ? -2.735 -12.184 -18.379 1.00 82.25 99 LEU A O 1
ATOM 748 N N . LEU A 1 100 ? -4.058 -11.434 -16.729 1.00 81.12 100 LEU A N 1
ATOM 749 C CA . LEU A 1 100 ? -4.988 -10.741 -17.618 1.00 81.12 100 LEU A CA 1
ATOM 750 C C . LEU A 1 100 ? -4.310 -9.598 -18.384 1.00 81.12 100 LEU A C 1
ATOM 752 O O . LEU A 1 100 ? -4.530 -9.463 -19.584 1.00 81.12 100 LEU A O 1
ATOM 756 N N . SER A 1 101 ? -3.467 -8.792 -17.730 1.00 79.62 101 SER A N 1
ATOM 757 C CA . SER A 1 101 ? -2.778 -7.694 -18.417 1.00 79.62 101 SER A CA 1
ATOM 758 C C . SER A 1 101 ? -1.788 -8.197 -19.465 1.00 79.62 101 SER A C 1
ATOM 760 O O . SER A 1 101 ? -1.653 -7.567 -20.510 1.00 79.62 101 SER A O 1
ATOM 762 N N . ASN A 1 102 ? -1.160 -9.357 -19.241 1.00 75.38 102 ASN A N 1
ATOM 763 C CA . ASN A 1 102 ? -0.361 -10.033 -20.262 1.00 75.38 102 ASN A CA 1
ATOM 764 C C . ASN A 1 102 ? -1.218 -10.483 -21.454 1.00 75.38 102 ASN A C 1
ATOM 766 O O . ASN A 1 102 ? -0.825 -10.231 -22.589 1.00 75.38 102 ASN A O 1
ATOM 770 N N . ILE A 1 103 ? -2.385 -11.097 -21.219 1.00 80.75 103 ILE A N 1
ATOM 771 C CA . ILE A 1 103 ? -3.298 -11.513 -22.302 1.00 80.75 103 ILE A CA 1
ATOM 772 C C . ILE A 1 103 ? -3.722 -10.299 -23.134 1.00 80.75 103 ILE A C 1
ATOM 774 O O . ILE A 1 103 ? -3.613 -10.327 -24.356 1.00 80.75 103 ILE A O 1
ATOM 778 N N . VAL A 1 104 ? -4.153 -9.213 -22.484 1.00 78.62 104 VAL A N 1
ATOM 779 C CA . VAL A 1 104 ? -4.584 -7.992 -23.184 1.00 78.62 104 VAL A CA 1
ATOM 780 C C . VAL A 1 104 ? -3.433 -7.359 -23.964 1.00 78.62 104 VAL A C 1
ATOM 782 O O . VAL A 1 104 ? -3.645 -6.922 -25.090 1.00 78.62 104 VAL A O 1
ATOM 785 N N . ALA A 1 105 ? -2.217 -7.339 -23.413 1.00 71.00 105 ALA A N 1
ATOM 786 C CA . ALA A 1 105 ? -1.050 -6.815 -24.118 1.00 71.00 105 ALA A CA 1
ATOM 787 C C . ALA A 1 105 ? -0.723 -7.626 -25.381 1.00 71.00 105 ALA A C 1
ATOM 789 O O . ALA A 1 105 ? -0.422 -7.034 -26.414 1.00 71.00 105 ALA A O 1
ATOM 790 N N . VAL A 1 106 ? -0.828 -8.959 -25.315 1.00 71.06 106 VAL A N 1
ATOM 791 C CA . VAL A 1 106 ? -0.629 -9.842 -26.474 1.00 71.06 106 VAL A CA 1
ATOM 792 C C . VAL A 1 106 ? -1.713 -9.605 -27.524 1.00 71.06 106 VAL A C 1
ATOM 794 O O . VAL A 1 106 ? -1.378 -9.375 -28.678 1.00 71.06 106 VAL A O 1
ATOM 797 N N . VAL A 1 107 ? -2.992 -9.581 -27.132 1.00 73.88 107 VAL A N 1
ATOM 798 C CA . VAL A 1 107 ? -4.117 -9.331 -28.055 1.00 73.88 107 VAL A CA 1
ATOM 799 C C . VAL A 1 107 ? -4.018 -7.949 -28.705 1.00 73.88 107 VAL A C 1
ATOM 801 O O . VAL A 1 107 ? -4.263 -7.806 -29.898 1.00 73.88 107 VAL A O 1
ATOM 804 N N . TYR A 1 108 ? -3.643 -6.922 -27.940 1.00 70.62 108 TYR A N 1
ATOM 805 C CA . TYR A 1 108 ? -3.476 -5.569 -28.464 1.00 70.62 108 TYR A CA 1
ATOM 806 C C . TYR A 1 108 ? -2.306 -5.475 -29.449 1.00 70.62 108 TYR A C 1
ATOM 808 O O . TYR A 1 108 ? -2.441 -4.844 -30.496 1.00 70.62 108 TYR A O 1
ATOM 816 N N . ALA A 1 109 ? -1.178 -6.122 -29.139 1.00 64.75 109 ALA A N 1
ATOM 817 C CA . ALA A 1 109 ? -0.045 -6.192 -30.053 1.00 64.75 109 ALA A CA 1
ATOM 818 C C . ALA A 1 109 ? -0.438 -6.898 -31.362 1.00 64.75 109 ALA A C 1
ATOM 820 O O . ALA A 1 109 ? -0.172 -6.358 -32.433 1.00 64.75 109 ALA A O 1
ATOM 821 N N . ASP A 1 110 ? -1.147 -8.028 -31.270 1.00 65.81 110 ASP A N 1
ATOM 822 C CA . ASP A 1 110 ? -1.648 -8.803 -32.413 1.00 65.81 110 ASP A CA 1
ATOM 823 C C . ASP A 1 110 ? -2.592 -7.975 -33.302 1.00 65.81 110 ASP A C 1
ATOM 825 O O . ASP A 1 110 ? -2.447 -7.916 -34.521 1.00 65.81 110 ASP A O 1
ATOM 829 N N . TRP A 1 111 ? -3.515 -7.234 -32.679 1.00 65.44 111 TRP A N 1
ATOM 830 C CA . TRP A 1 111 ? -4.468 -6.381 -33.386 1.00 65.44 111 TRP A CA 1
ATOM 831 C C . TRP A 1 111 ? -3.818 -5.162 -34.053 1.00 65.44 111 TRP A C 1
ATOM 833 O O . TRP A 1 111 ? -4.192 -4.809 -35.171 1.00 65.44 111 TRP A O 1
ATOM 843 N N . SER A 1 112 ? -2.840 -4.520 -33.404 1.00 63.47 112 SER A N 1
ATOM 844 C CA . SER A 1 112 ? -2.166 -3.339 -33.970 1.00 63.47 112 SER A CA 1
ATOM 845 C C . SER A 1 112 ? -1.279 -3.657 -35.176 1.00 63.47 112 SER A C 1
ATOM 847 O O . SER A 1 112 ? -0.998 -2.765 -35.974 1.00 63.47 112 SER A O 1
ATOM 849 N N . LEU A 1 113 ? -0.839 -4.913 -35.304 1.00 57.81 113 LEU A N 1
ATOM 850 C CA . LEU A 1 113 ? 0.136 -5.343 -36.306 1.00 57.81 113 LEU A CA 1
ATOM 851 C C . LEU A 1 113 ? -0.503 -5.990 -37.538 1.00 57.81 113 LEU A C 1
ATOM 853 O O . LEU A 1 113 ? 0.183 -6.169 -38.539 1.00 57.81 113 LEU A O 1
ATOM 857 N N . GLY A 1 114 ? -1.800 -6.308 -37.494 1.00 52.09 114 GLY A N 1
ATOM 858 C CA . GLY A 1 114 ? -2.552 -6.810 -38.648 1.00 52.09 114 GLY A CA 1
ATOM 859 C C . GLY A 1 114 ? -2.191 -8.229 -39.104 1.00 52.09 114 GLY A C 1
ATOM 860 O O . GLY A 1 114 ? -2.860 -8.741 -39.994 1.00 52.09 114 GLY A O 1
ATOM 861 N N . ASP A 1 115 ? -1.204 -8.871 -38.475 1.00 50.19 115 ASP A N 1
ATOM 862 C CA . ASP A 1 115 ? -0.811 -10.262 -38.693 1.00 50.19 115 ASP A CA 1
ATOM 863 C C . ASP A 1 115 ? -0.406 -10.910 -37.368 1.00 50.19 115 ASP A C 1
ATOM 865 O O . ASP A 1 115 ? 0.258 -10.285 -36.535 1.00 50.19 115 ASP A O 1
ATOM 869 N N . ALA A 1 116 ? -0.765 -12.190 -37.214 1.00 47.44 116 ALA A N 1
ATOM 870 C CA . ALA A 1 116 ? -0.405 -13.000 -36.059 1.00 47.44 116 ALA A CA 1
ATOM 871 C C . ALA A 1 116 ? 1.108 -12.913 -35.818 1.00 47.44 116 ALA A C 1
ATOM 873 O O . ALA A 1 116 ? 1.890 -13.316 -36.687 1.00 47.44 116 ALA A O 1
ATOM 874 N N . ILE A 1 117 ? 1.539 -12.388 -34.666 1.00 48.84 117 ILE A N 1
ATOM 875 C CA . ILE A 1 117 ? 2.968 -12.214 -34.356 1.00 48.84 117 ILE A CA 1
ATOM 876 C C . ILE A 1 117 ? 3.642 -13.591 -34.311 1.00 48.84 117 ILE A C 1
ATOM 878 O O . ILE A 1 117 ? 3.721 -14.253 -33.276 1.00 48.84 117 ILE A O 1
ATOM 882 N N . SER A 1 118 ? 4.162 -14.044 -35.447 1.00 49.72 118 SER A N 1
ATOM 883 C CA . SER A 1 118 ? 5.049 -15.192 -35.490 1.00 49.72 118 SER A CA 1
ATOM 884 C C . SER A 1 118 ? 6.428 -14.753 -34.993 1.00 49.72 118 SER A C 1
ATOM 886 O O . SER A 1 118 ? 6.919 -13.674 -35.324 1.00 49.72 118 SER A O 1
ATOM 888 N N . LEU A 1 119 ? 7.117 -15.620 -34.248 1.00 48.16 119 LEU A N 1
ATOM 889 C CA . LEU A 1 119 ? 8.515 -15.426 -33.827 1.00 48.16 119 LEU A CA 1
ATOM 890 C C . LEU A 1 119 ? 9.477 -15.077 -34.987 1.00 48.16 119 LEU A C 1
ATOM 892 O O . LEU A 1 119 ? 10.583 -14.597 -34.741 1.00 48.16 119 LEU A O 1
ATOM 896 N N . ARG A 1 120 ? 9.082 -15.318 -36.246 1.00 43.59 120 ARG A N 1
ATOM 897 C CA . ARG A 1 120 ? 9.859 -14.972 -37.444 1.00 43.59 120 ARG A CA 1
ATOM 898 C C . ARG A 1 120 ? 9.756 -13.494 -37.822 1.00 43.59 120 ARG A C 1
ATOM 900 O O . ARG A 1 120 ? 10.778 -12.933 -38.195 1.00 43.59 120 ARG A O 1
ATOM 907 N N . SER A 1 121 ? 8.593 -12.861 -37.667 1.00 50.69 121 SER A N 1
ATOM 908 C CA . SER A 1 121 ? 8.375 -11.444 -38.007 1.00 50.69 121 SER A CA 1
ATOM 909 C C . SER A 1 121 ? 9.110 -10.503 -37.045 1.00 50.69 121 SER A C 1
ATOM 911 O O . SER A 1 121 ? 9.631 -9.469 -37.452 1.00 50.69 121 SER A O 1
ATOM 913 N N . PHE A 1 122 ? 9.237 -10.902 -35.774 1.00 50.97 122 PHE A N 1
ATOM 914 C CA . PHE A 1 122 ? 10.006 -10.162 -34.765 1.00 50.97 122 PHE A CA 1
ATOM 915 C C . PHE A 1 122 ? 11.520 -10.201 -35.033 1.00 50.97 122 PHE A C 1
ATOM 917 O O . PHE A 1 122 ? 12.238 -9.275 -34.683 1.00 50.97 122 PHE A O 1
ATOM 924 N N . LYS A 1 123 ? 12.016 -11.261 -35.684 1.00 52.22 123 LYS A N 1
ATOM 925 C CA . LYS A 1 123 ? 13.443 -11.441 -35.996 1.00 52.22 123 LYS A CA 1
ATOM 926 C C . LYS A 1 123 ? 13.895 -10.681 -37.251 1.00 52.22 123 LYS A C 1
ATOM 928 O O . LYS A 1 123 ? 15.096 -10.573 -37.474 1.00 52.22 123 LYS A O 1
ATOM 933 N N . SER A 1 124 ? 12.951 -10.204 -38.067 1.00 53.25 124 SER A N 1
ATOM 934 C CA . SER A 1 124 ? 13.202 -9.527 -39.347 1.00 53.25 124 SER A CA 1
ATOM 935 C C . SER A 1 124 ? 12.857 -8.033 -39.354 1.00 53.25 124 SER A C 1
ATOM 937 O O . SER A 1 124 ? 13.084 -7.379 -40.366 1.00 53.25 124 SER A O 1
ATOM 939 N N . ALA A 1 125 ? 12.285 -7.492 -38.274 1.00 52.84 125 ALA A N 1
ATOM 940 C CA . ALA A 1 125 ? 11.974 -6.067 -38.156 1.00 52.84 125 ALA A CA 1
ATOM 941 C C . ALA A 1 125 ? 13.224 -5.258 -37.764 1.00 52.84 125 ALA A C 1
ATOM 943 O O . ALA A 1 125 ? 13.982 -5.703 -36.901 1.00 52.84 125 ALA A O 1
ATOM 944 N N . GLU A 1 126 ? 13.416 -4.071 -38.353 1.00 57.28 126 GLU A N 1
ATOM 945 C CA . GLU A 1 126 ? 14.454 -3.114 -37.936 1.00 57.28 126 GLU A CA 1
ATOM 946 C C . GLU A 1 126 ? 14.380 -2.853 -36.418 1.00 57.28 126 GLU A C 1
ATOM 948 O O . GLU A 1 126 ? 13.291 -2.691 -35.859 1.00 57.28 126 GLU A O 1
ATOM 953 N N . GLU A 1 127 ? 15.530 -2.799 -35.735 1.00 56.06 127 GLU A N 1
ATOM 954 C CA . GLU A 1 127 ? 15.615 -2.615 -34.271 1.00 56.06 127 GLU A CA 1
ATOM 955 C C . GLU A 1 127 ? 14.857 -1.366 -33.774 1.00 56.06 127 GLU A C 1
ATOM 957 O O . GLU A 1 127 ? 14.303 -1.361 -32.672 1.00 56.06 127 GLU A O 1
ATOM 962 N N . SER A 1 128 ? 14.764 -0.326 -34.609 1.00 53.97 128 SER A N 1
ATOM 963 C CA . SER A 1 128 ? 14.024 0.913 -34.336 1.00 53.97 128 SER A CA 1
ATOM 964 C C . SER A 1 128 ? 12.508 0.698 -34.199 1.00 53.97 128 SER A C 1
ATOM 966 O O . SER A 1 128 ? 11.871 1.319 -33.346 1.00 53.97 128 SER A O 1
ATOM 968 N N . LEU A 1 129 ? 11.926 -0.214 -34.984 1.00 58.47 129 LEU A N 1
ATOM 969 C CA . LEU A 1 129 ? 10.507 -0.578 -34.926 1.00 58.47 129 LEU A CA 1
ATOM 970 C C . LEU A 1 129 ? 10.214 -1.492 -33.729 1.00 58.47 129 LEU A C 1
ATOM 972 O O . LEU A 1 129 ? 9.201 -1.311 -33.053 1.00 58.47 129 LEU A O 1
ATOM 976 N N . GLN A 1 130 ? 11.130 -2.406 -33.391 1.00 60.50 130 GLN A N 1
ATOM 977 C CA . GLN A 1 130 ? 10.989 -3.287 -32.222 1.00 60.50 130 GLN A CA 1
ATOM 978 C C . GLN A 1 130 ? 10.888 -2.503 -30.907 1.00 60.50 130 GLN A C 1
ATOM 980 O O . GLN A 1 130 ? 10.091 -2.858 -30.036 1.00 60.50 130 GLN A O 1
ATOM 985 N N . PHE A 1 131 ? 11.647 -1.411 -30.774 1.00 59.12 131 PHE A N 1
ATOM 986 C CA . PHE A 1 131 ? 11.584 -0.537 -29.602 1.00 59.12 131 PHE A CA 1
ATOM 987 C C . PHE A 1 131 ? 10.221 0.163 -29.463 1.00 59.12 131 PHE A C 1
ATOM 989 O O . PHE A 1 131 ? 9.636 0.161 -28.378 1.00 59.12 131 PHE A O 1
ATOM 996 N N . LEU A 1 132 ? 9.680 0.709 -30.559 1.00 61.16 132 LEU A N 1
ATOM 997 C CA . LEU A 1 132 ? 8.354 1.340 -30.581 1.00 61.16 132 LEU A CA 1
ATOM 998 C C . LEU A 1 132 ? 7.242 0.338 -30.230 1.00 61.16 132 LEU A C 1
ATOM 1000 O O . LEU A 1 132 ? 6.365 0.653 -29.423 1.00 61.16 132 LEU A O 1
ATOM 1004 N N . PHE A 1 133 ? 7.317 -0.891 -30.747 1.00 63.31 133 PHE A N 1
ATOM 1005 C CA . PHE A 1 133 ? 6.358 -1.953 -30.427 1.00 63.31 133 PHE A CA 1
ATOM 1006 C C . PHE A 1 133 ? 6.437 -2.404 -28.967 1.00 63.31 133 PHE A C 1
ATOM 1008 O O . PHE A 1 133 ? 5.407 -2.524 -28.298 1.00 63.31 133 PHE A O 1
ATOM 1015 N N . ALA A 1 134 ? 7.648 -2.606 -28.442 1.00 64.44 134 ALA A N 1
ATOM 1016 C CA . ALA A 1 134 ? 7.851 -2.957 -27.040 1.00 64.44 134 ALA A CA 1
ATOM 1017 C C . ALA A 1 134 ? 7.310 -1.862 -26.109 1.00 64.44 134 ALA A C 1
ATOM 1019 O O . ALA A 1 134 ? 6.651 -2.164 -25.113 1.00 64.44 134 ALA A O 1
ATOM 1020 N N . PHE A 1 135 ? 7.518 -0.591 -26.462 1.00 67.88 135 PHE A N 1
ATOM 1021 C CA . PHE A 1 135 ? 7.000 0.549 -25.712 1.00 67.88 135 PHE A CA 1
ATOM 1022 C C . PHE A 1 135 ? 5.464 0.620 -25.735 1.00 67.88 135 PHE A C 1
ATOM 1024 O O . PHE A 1 135 ? 4.826 0.856 -24.703 1.00 67.88 135 PHE A O 1
ATOM 1031 N N . GLN A 1 136 ? 4.840 0.364 -26.886 1.00 67.75 136 GLN A N 1
ATOM 1032 C CA . GLN A 1 136 ? 3.384 0.391 -27.021 1.00 67.75 136 GLN A CA 1
ATOM 1033 C C . GLN A 1 136 ? 2.710 -0.777 -26.276 1.00 67.75 136 GLN A C 1
ATOM 1035 O O . GLN A 1 136 ? 1.742 -0.572 -25.543 1.00 67.75 136 GLN A O 1
ATOM 1040 N N . ALA A 1 137 ? 3.265 -1.988 -26.359 1.00 66.69 137 ALA A N 1
ATOM 1041 C CA . ALA A 1 137 ? 2.782 -3.135 -25.588 1.00 66.69 137 ALA A CA 1
ATOM 1042 C C . ALA A 1 137 ? 2.992 -2.945 -24.072 1.00 66.69 137 ALA A C 1
ATOM 1044 O O . ALA A 1 137 ? 2.116 -3.280 -23.268 1.00 66.69 137 ALA A O 1
ATOM 1045 N N . PHE A 1 138 ? 4.126 -2.362 -23.666 1.00 69.31 138 PHE A N 1
ATOM 1046 C CA . PHE A 1 138 ? 4.413 -2.055 -22.264 1.00 69.31 138 PHE A CA 1
ATOM 1047 C C . PHE A 1 138 ? 3.450 -1.007 -21.695 1.00 69.31 138 PHE A C 1
ATOM 1049 O O . PHE A 1 138 ? 2.921 -1.192 -20.598 1.00 69.31 138 PHE A O 1
ATOM 1056 N N . SER A 1 139 ? 3.174 0.064 -22.441 1.00 72.00 139 SER A N 1
ATOM 1057 C CA . SER A 1 139 ? 2.236 1.109 -22.016 1.00 72.00 139 SER A CA 1
ATOM 1058 C C . SER A 1 139 ? 0.795 0.594 -21.924 1.00 72.00 139 SER A C 1
ATOM 1060 O O . SER A 1 139 ? 0.134 0.842 -20.913 1.00 72.00 139 SER A O 1
ATOM 1062 N N . ALA A 1 140 ? 0.332 -0.209 -22.888 1.00 69.44 140 ALA A N 1
ATOM 1063 C CA . ALA A 1 140 ? -0.979 -0.861 -22.824 1.00 69.44 140 ALA A CA 1
ATOM 1064 C C . ALA A 1 140 ? -1.100 -1.779 -21.594 1.00 69.44 140 ALA A C 1
ATOM 1066 O O . ALA A 1 140 ? -2.061 -1.678 -20.826 1.00 69.44 140 ALA A O 1
ATOM 1067 N N . LYS A 1 141 ? -0.082 -2.614 -21.340 1.00 73.44 141 LYS A N 1
ATOM 1068 C CA . LYS A 1 141 ? -0.011 -3.465 -20.144 1.00 73.44 141 LYS A CA 1
ATOM 1069 C C . LYS A 1 141 ? -0.056 -2.645 -18.856 1.00 73.44 141 LYS A C 1
ATOM 1071 O O . LYS A 1 141 ? -0.784 -3.006 -17.932 1.00 73.44 141 LYS A O 1
ATOM 1076 N N . ALA A 1 142 ? 0.699 -1.549 -18.789 1.00 73.94 142 ALA A N 1
ATOM 1077 C CA . ALA A 1 142 ? 0.756 -0.682 -17.617 1.00 73.94 142 ALA A CA 1
ATOM 1078 C C . ALA A 1 142 ? -0.605 -0.039 -17.313 1.00 73.94 142 ALA A C 1
ATOM 1080 O O . ALA A 1 142 ? -1.040 -0.064 -16.162 1.00 73.94 142 ALA A O 1
ATOM 1081 N N . ILE A 1 143 ? -1.309 0.465 -18.334 1.00 77.69 143 ILE A N 1
ATOM 1082 C CA . ILE A 1 143 ? -2.644 1.066 -18.183 1.00 77.69 143 ILE A CA 1
ATOM 1083 C C . ILE A 1 143 ? -3.653 0.023 -17.697 1.00 77.69 143 ILE A C 1
ATOM 1085 O O . ILE A 1 143 ? -4.362 0.260 -16.718 1.00 77.69 143 ILE A O 1
ATOM 1089 N N . VAL A 1 144 ? -3.696 -1.152 -18.331 1.00 80.31 144 VAL A N 1
ATOM 1090 C CA . VAL A 1 144 ? -4.620 -2.232 -17.949 1.00 80.31 144 VAL A CA 1
ATOM 1091 C C . VAL A 1 144 ? -4.341 -2.699 -16.524 1.00 80.31 144 VAL A C 1
ATOM 1093 O O . VAL A 1 144 ? -5.267 -2.821 -15.724 1.00 80.31 144 VAL A O 1
ATOM 1096 N N . SER A 1 145 ? -3.070 -2.905 -16.168 1.00 76.19 145 SER A N 1
ATOM 1097 C CA . SER A 1 145 ? -2.693 -3.245 -14.798 1.00 76.19 145 SER A CA 1
ATOM 1098 C C . SER A 1 145 ? -3.109 -2.159 -13.809 1.00 76.19 145 SER A C 1
ATOM 1100 O O . SER A 1 145 ? -3.697 -2.496 -12.787 1.00 76.19 145 SER A O 1
ATOM 1102 N N . LEU A 1 146 ? -2.880 -0.876 -14.103 1.00 78.94 146 LEU A N 1
ATOM 1103 C CA . LEU A 1 146 ? -3.281 0.231 -13.230 1.00 78.94 146 LEU A CA 1
ATOM 1104 C C . LEU A 1 146 ? -4.796 0.240 -12.986 1.00 78.94 146 LEU A C 1
ATOM 1106 O O . LEU A 1 146 ? -5.229 0.309 -11.834 1.00 78.94 146 LEU A O 1
ATOM 1110 N N . VAL A 1 147 ? -5.603 0.128 -14.045 1.00 80.44 147 VAL A N 1
ATOM 1111 C CA . VAL A 1 147 ? -7.070 0.102 -13.939 1.00 80.44 147 VAL A CA 1
ATOM 1112 C C . VAL A 1 147 ? -7.526 -1.105 -13.124 1.00 80.44 147 VAL A C 1
ATOM 1114 O O . VAL A 1 147 ? -8.286 -0.949 -12.170 1.00 80.44 147 VAL A O 1
ATOM 1117 N N . MET A 1 148 ? -7.022 -2.298 -13.437 1.00 81.06 148 MET A N 1
ATOM 1118 C CA . MET A 1 148 ? -7.419 -3.527 -12.751 1.00 81.06 148 MET A CA 1
ATOM 1119 C C . MET A 1 148 ? -6.992 -3.536 -11.282 1.00 81.06 148 MET A C 1
ATOM 1121 O O . MET A 1 148 ? -7.795 -3.898 -10.424 1.00 81.06 148 MET A O 1
ATOM 1125 N N . TYR A 1 149 ? -5.777 -3.079 -10.957 1.00 81.00 149 TYR A N 1
ATOM 1126 C CA . TYR A 1 149 ? -5.362 -2.903 -9.564 1.00 81.00 149 TYR A CA 1
ATOM 1127 C C . TYR A 1 149 ? -6.270 -1.912 -8.847 1.00 81.00 149 TYR A C 1
ATOM 1129 O O . TYR A 1 149 ? -6.744 -2.211 -7.754 1.00 81.00 149 TYR A O 1
ATOM 1137 N N . THR A 1 150 ? -6.576 -0.772 -9.469 1.00 81.75 150 THR A N 1
ATOM 1138 C CA . THR A 1 150 ? -7.499 0.215 -8.895 1.00 81.75 150 THR A CA 1
ATOM 1139 C C . THR A 1 150 ? -8.846 -0.422 -8.567 1.00 81.75 150 THR A C 1
ATOM 1141 O O . THR A 1 150 ? -9.315 -0.291 -7.440 1.00 81.75 150 THR A O 1
ATOM 1144 N N . ILE A 1 151 ? -9.434 -1.175 -9.501 1.00 82.38 151 ILE A N 1
ATOM 1145 C CA . ILE A 1 151 ? -10.707 -1.875 -9.284 1.00 82.38 151 ILE A CA 1
ATOM 1146 C C . ILE A 1 151 ? -10.596 -2.845 -8.107 1.00 82.38 151 ILE A C 1
ATOM 1148 O O . ILE A 1 151 ? -11.421 -2.778 -7.198 1.00 82.38 151 ILE A O 1
ATOM 1152 N N . VAL A 1 152 ? -9.573 -3.705 -8.085 1.00 82.75 152 VAL A N 1
ATOM 1153 C CA . VAL A 1 152 ? -9.374 -4.687 -7.006 1.00 82.75 152 VAL A CA 1
ATOM 1154 C C . VAL A 1 152 ? -9.276 -3.984 -5.654 1.00 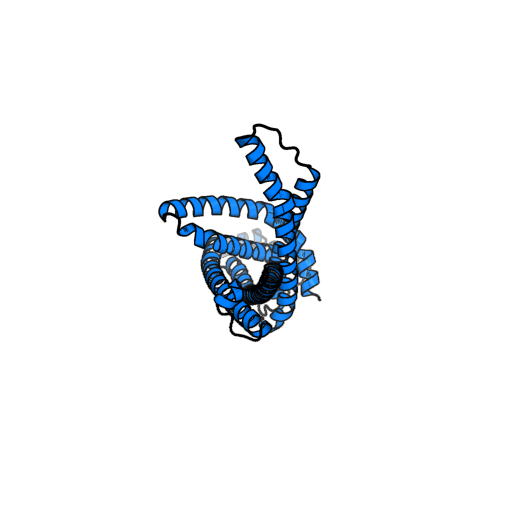82.75 152 VAL A C 1
ATOM 1156 O O . VAL A 1 152 ? -9.998 -4.337 -4.727 1.00 82.75 152 VAL A O 1
ATOM 1159 N N . TYR A 1 153 ? -8.449 -2.947 -5.531 1.00 82.50 153 TYR A N 1
ATOM 1160 C CA . TYR A 1 153 ? -8.300 -2.231 -4.266 1.00 82.50 153 TYR A CA 1
ATOM 1161 C C . TYR A 1 153 ? -9.572 -1.489 -3.845 1.00 82.50 153 TYR A C 1
ATOM 1163 O O . TYR A 1 153 ? -9.874 -1.457 -2.656 1.00 82.50 153 TYR A O 1
ATOM 1171 N N . VAL A 1 154 ? -10.348 -0.938 -4.780 1.00 82.88 154 VAL A N 1
ATOM 1172 C CA . VAL A 1 154 ? -11.633 -0.283 -4.478 1.00 82.88 154 VAL A CA 1
ATOM 1173 C C . VAL A 1 154 ? -12.672 -1.299 -4.007 1.00 82.88 154 VAL A C 1
ATOM 1175 O O . VAL A 1 154 ? -13.375 -1.039 -3.031 1.00 82.88 154 VAL A O 1
ATOM 1178 N N . VAL A 1 155 ? -12.742 -2.467 -4.657 1.00 80.06 155 VAL A N 1
ATOM 1179 C CA . VAL A 1 155 ? -13.597 -3.590 -4.233 1.00 80.06 155 VAL A CA 1
ATOM 1180 C C . VAL A 1 155 ? -13.256 -4.010 -2.808 1.00 80.06 155 VAL A C 1
ATOM 1182 O O . VAL A 1 155 ? -14.151 -4.238 -1.998 1.00 80.06 155 VAL A O 1
ATOM 1185 N N . MET A 1 156 ? -11.965 -4.041 -2.485 1.00 80.44 156 MET A N 1
ATOM 1186 C CA . MET A 1 156 ? -11.464 -4.471 -1.183 1.00 80.44 156 MET A CA 1
ATOM 1187 C C . MET A 1 156 ? -11.503 -3.377 -0.110 1.00 80.44 156 MET A C 1
ATOM 1189 O O . MET A 1 156 ? -11.515 -3.704 1.074 1.00 80.44 156 MET A O 1
ATOM 1193 N N . ALA A 1 157 ? -11.586 -2.097 -0.480 1.00 81.25 157 ALA A N 1
ATOM 1194 C CA . ALA A 1 157 ? -11.533 -0.972 0.455 1.00 81.25 157 ALA A CA 1
ATOM 1195 C C . ALA A 1 157 ? -12.645 -1.015 1.514 1.00 81.25 157 ALA A C 1
ATOM 1197 O O . ALA A 1 157 ? -12.386 -0.800 2.699 1.00 81.25 157 ALA A O 1
ATOM 1198 N N . VAL A 1 158 ? -13.881 -1.317 1.101 1.00 75.75 158 VAL A N 1
ATOM 1199 C CA . VAL A 1 158 ? -15.040 -1.378 2.008 1.00 75.75 158 VAL A CA 1
ATOM 1200 C C . VAL A 1 158 ? -14.977 -2.610 2.927 1.00 75.75 158 VAL A C 1
ATOM 1202 O O . VAL A 1 158 ? -15.089 -2.425 4.141 1.00 75.75 158 VAL A O 1
ATOM 1205 N N . PRO A 1 159 ? -14.722 -3.839 2.428 1.00 75.56 159 PRO A N 1
ATOM 1206 C CA . PRO A 1 159 ? -14.465 -5.005 3.278 1.00 75.56 159 PRO A CA 1
ATOM 1207 C C . PRO A 1 159 ? -13.315 -4.809 4.277 1.00 75.56 159 PRO A C 1
ATOM 1209 O O . PRO A 1 159 ? -13.467 -5.143 5.454 1.00 75.56 159 PRO A O 1
ATOM 1212 N N . LEU A 1 160 ? -12.193 -4.213 3.851 1.00 80.00 160 LEU A N 1
ATOM 1213 C CA . LEU A 1 160 ? -11.075 -3.891 4.746 1.00 80.00 160 LEU A CA 1
ATOM 1214 C C . LEU A 1 160 ? -11.487 -2.891 5.827 1.00 80.00 160 LEU A C 1
ATOM 1216 O O . LEU A 1 160 ? -11.135 -3.069 6.992 1.00 80.00 160 LEU A O 1
ATOM 1220 N N . ALA A 1 161 ? -12.249 -1.856 5.473 1.00 79.06 161 ALA A N 1
ATOM 1221 C CA . ALA A 1 161 ? -12.710 -0.881 6.450 1.00 79.06 161 ALA A CA 1
ATOM 1222 C C . ALA A 1 161 ? -13.689 -1.495 7.462 1.00 79.06 161 ALA A C 1
ATOM 1224 O O . ALA A 1 161 ? -13.569 -1.245 8.663 1.00 79.06 161 ALA A O 1
ATOM 1225 N N . ASN A 1 162 ? -14.603 -2.350 7.000 1.00 76.81 162 ASN A N 1
ATOM 1226 C CA . ASN A 1 162 ? -15.491 -3.126 7.864 1.00 76.81 162 ASN A CA 1
ATOM 1227 C C . ASN A 1 162 ? -14.704 -4.029 8.823 1.00 76.81 162 ASN A C 1
ATOM 1229 O O . ASN A 1 162 ? -14.988 -4.041 10.019 1.00 76.81 162 ASN A O 1
ATOM 1233 N N . ALA A 1 163 ? -13.684 -4.735 8.331 1.00 75.62 163 ALA A N 1
ATOM 1234 C CA . ALA A 1 163 ? -12.820 -5.576 9.157 1.00 75.62 163 ALA A CA 1
ATOM 1235 C C . ALA A 1 163 ? -12.031 -4.763 10.198 1.00 75.62 163 ALA A C 1
ATOM 1237 O O . ALA A 1 163 ? -11.966 -5.148 11.366 1.00 75.62 163 ALA A O 1
ATOM 1238 N N . ALA A 1 164 ? -11.496 -3.600 9.810 1.00 75.12 164 ALA A N 1
ATOM 1239 C CA . ALA A 1 164 ? -10.805 -2.691 10.725 1.00 75.12 164 ALA A CA 1
ATOM 1240 C C . ALA A 1 164 ? -11.733 -2.164 11.836 1.00 75.12 164 ALA A C 1
ATOM 1242 O O . ALA A 1 164 ? -11.316 -2.039 12.988 1.00 75.12 164 ALA A O 1
ATOM 1243 N N . ARG A 1 165 ? -13.005 -1.892 11.519 1.00 77.56 165 ARG A N 1
ATOM 1244 C CA . ARG A 1 165 ? -14.022 -1.514 12.511 1.00 77.56 165 ARG A CA 1
ATOM 1245 C C . ARG A 1 165 ? -14.416 -2.691 13.403 1.00 77.56 165 ARG A C 1
ATOM 1247 O O . ARG A 1 165 ? -14.492 -2.513 14.615 1.00 77.56 165 ARG A O 1
ATOM 1254 N N . ALA A 1 166 ? -14.618 -3.883 12.840 1.00 72.00 166 ALA A N 1
ATOM 1255 C CA . ALA A 1 166 ? -14.939 -5.102 13.589 1.00 72.00 166 ALA A CA 1
ATOM 1256 C C . ALA A 1 166 ? -13.858 -5.436 14.631 1.00 72.00 166 ALA A C 1
ATOM 1258 O O . ALA A 1 166 ? -14.182 -5.761 15.774 1.00 72.00 166 ALA A O 1
ATOM 1259 N N . ALA A 1 167 ? -12.582 -5.227 14.290 1.00 70.75 167 ALA A N 1
ATOM 1260 C CA . ALA A 1 167 ? -11.470 -5.343 15.234 1.00 70.75 167 ALA A CA 1
ATOM 1261 C C . ALA A 1 167 ? -11.587 -4.387 16.439 1.00 70.75 167 ALA A C 1
ATOM 1263 O O . ALA A 1 167 ? -11.054 -4.681 17.503 1.00 70.75 167 ALA A O 1
ATOM 1264 N N . GLY A 1 168 ? -12.289 -3.257 16.304 1.00 63.06 168 GLY A N 1
ATOM 1265 C CA . GLY A 1 168 ? -12.610 -2.351 17.411 1.00 63.06 168 GLY A CA 1
ATOM 1266 C C . GLY A 1 168 ? -13.871 -2.725 18.201 1.00 63.06 168 GLY A C 1
ATOM 1267 O O . GLY A 1 168 ? -14.084 -2.200 19.290 1.00 63.06 168 GLY A O 1
ATOM 1268 N N . GLN A 1 169 ? -14.736 -3.592 17.669 1.00 68.81 169 GLN A N 1
ATOM 1269 C CA . GLN A 1 169 ? -16.009 -3.972 18.298 1.00 68.81 169 GLN A CA 1
ATOM 1270 C C . GLN A 1 169 ? -15.967 -5.342 18.986 1.00 68.81 169 GLN A C 1
ATOM 1272 O O . GLN A 1 169 ? -16.862 -5.635 19.771 1.00 68.81 169 GLN A O 1
ATOM 1277 N N . GLY A 1 170 ? -14.953 -6.167 18.707 1.00 56.62 170 GLY A N 1
ATOM 1278 C CA . GLY A 1 170 ? -14.850 -7.524 19.254 1.00 56.62 170 GLY A CA 1
ATOM 1279 C C . GLY A 1 170 ? -15.928 -8.485 18.734 1.00 56.62 170 GLY A C 1
ATOM 1280 O O . GLY A 1 170 ? -16.152 -9.525 19.341 1.00 56.62 170 GLY A O 1
ATOM 1281 N N . ALA A 1 171 ? -16.605 -8.140 17.633 1.00 53.06 171 ALA A N 1
ATOM 1282 C CA . ALA A 1 171 ? -17.698 -8.916 17.050 1.00 53.06 171 ALA A CA 1
ATOM 1283 C C . ALA A 1 171 ? -17.387 -9.330 15.602 1.00 53.06 171 ALA A C 1
ATOM 1285 O O . ALA A 1 171 ? -16.768 -8.578 14.845 1.00 53.06 171 ALA A O 1
ATOM 1286 N N . THR A 1 172 ? -17.845 -10.521 15.208 1.00 48.22 172 THR A N 1
ATOM 1287 C CA . THR A 1 172 ? -17.840 -11.002 13.819 1.00 48.22 172 THR A CA 1
ATOM 1288 C C . THR A 1 172 ? -18.862 -10.224 12.980 1.00 48.22 172 THR A C 1
ATOM 1290 O O . THR A 1 172 ? -19.980 -9.981 13.422 1.00 48.22 172 THR A O 1
ATOM 1293 N N . SER A 1 173 ? -18.422 -9.790 11.800 1.00 46.19 173 SER A N 1
ATOM 1294 C CA . SER A 1 173 ? -18.948 -8.719 10.937 1.00 46.19 173 SER A CA 1
ATOM 1295 C C . SER A 1 173 ? -20.466 -8.622 10.689 1.00 46.19 173 SER A C 1
ATOM 1297 O O . SER A 1 173 ? -21.174 -9.606 10.496 1.00 46.19 173 SER A O 1
ATOM 1299 N N . VAL A 1 174 ? -20.932 -7.371 10.552 1.00 50.44 174 VAL A N 1
ATOM 1300 C CA . VAL A 1 174 ? -22.162 -6.994 9.827 1.00 50.44 174 VAL A CA 1
ATOM 1301 C C . VAL A 1 174 ? -21.873 -7.023 8.311 1.00 50.44 174 VAL A C 1
ATOM 1303 O O . VAL A 1 174 ? -20.721 -6.873 7.901 1.00 50.44 174 VAL A O 1
ATOM 1306 N N . GLY A 1 175 ? -22.905 -7.241 7.484 1.00 49.81 175 GLY A N 1
ATOM 1307 C CA . GLY A 1 175 ? -22.841 -7.562 6.047 1.00 49.81 175 GLY A CA 1
ATOM 1308 C C . GLY A 1 175 ? -21.690 -6.944 5.233 1.00 49.81 175 GLY A C 1
ATOM 1309 O O . GLY A 1 175 ? -21.598 -5.728 5.068 1.00 49.81 175 GLY A O 1
ATOM 1310 N N . PHE A 1 176 ? -20.871 -7.827 4.646 1.00 52.16 176 PHE A N 1
ATOM 1311 C CA . PHE A 1 176 ? -19.608 -7.565 3.931 1.00 52.16 176 PHE A CA 1
ATOM 1312 C C . PHE A 1 176 ? -19.635 -6.443 2.869 1.00 52.16 176 PHE A C 1
ATOM 1314 O O . PHE A 1 176 ? -18.605 -5.813 2.634 1.00 52.16 176 PHE A O 1
ATOM 1321 N N . PHE A 1 177 ? -20.788 -6.180 2.241 1.00 53.12 177 PHE A N 1
ATOM 1322 C CA . PHE A 1 177 ? -20.929 -5.260 1.100 1.00 53.12 177 PHE A CA 1
ATOM 1323 C C . PHE A 1 177 ? -21.919 -4.108 1.324 1.00 53.12 177 PHE A C 1
ATOM 1325 O O . PHE A 1 177 ? -22.268 -3.408 0.368 1.00 53.12 177 PHE A O 1
ATOM 1332 N N . SER A 1 178 ? -22.383 -3.879 2.558 1.00 52.84 178 SER A N 1
ATOM 1333 C CA . SER A 1 178 ? -23.302 -2.764 2.815 1.00 52.84 178 SER A CA 1
ATOM 1334 C C . SER A 1 178 ? -22.655 -1.428 2.414 1.00 52.84 178 SER A C 1
ATOM 1336 O O . SER A 1 178 ? -21.540 -1.114 2.831 1.00 52.84 178 SER A O 1
ATOM 1338 N N . GLY A 1 179 ? -23.317 -0.669 1.534 1.00 55.03 179 GLY A N 1
ATOM 1339 C CA . GLY A 1 179 ? -22.820 0.620 1.035 1.00 55.03 179 GLY A CA 1
ATOM 1340 C C . GLY A 1 179 ? -21.840 0.580 -0.147 1.00 55.03 179 GLY A C 1
ATOM 1341 O O . GLY A 1 179 ? -21.470 1.646 -0.651 1.00 55.03 179 GLY A O 1
ATOM 1342 N N . PHE A 1 180 ? -21.457 -0.606 -0.639 1.00 59.44 180 PHE A N 1
ATOM 1343 C CA . PHE A 1 180 ? -20.464 -0.777 -1.710 1.00 59.44 180 PHE A CA 1
ATOM 1344 C C . PHE A 1 180 ? -20.805 0.019 -2.985 1.00 59.44 180 PHE A C 1
ATOM 1346 O O . PHE A 1 180 ? -20.004 0.830 -3.451 1.00 59.44 180 PHE A O 1
ATOM 1353 N N . GLY A 1 181 ? -22.032 -0.125 -3.501 1.00 61.50 181 GLY A N 1
ATOM 1354 C CA . GLY A 1 181 ? -22.438 0.509 -4.762 1.00 61.50 181 GLY A CA 1
ATOM 1355 C C . GLY A 1 181 ? -22.418 2.044 -4.737 1.00 61.50 181 GLY A C 1
ATOM 1356 O O . GLY A 1 181 ? -22.056 2.673 -5.727 1.00 61.50 181 GLY A O 1
ATOM 1357 N N . ARG A 1 182 ? -22.739 2.672 -3.596 1.00 67.75 182 ARG A N 1
ATOM 1358 C CA . ARG A 1 182 ? -22.806 4.144 -3.473 1.00 67.75 182 ARG A CA 1
ATOM 1359 C C . ARG A 1 182 ? -21.436 4.806 -3.310 1.00 67.75 182 ARG A C 1
ATOM 1361 O O . ARG A 1 182 ? -21.305 6.000 -3.578 1.00 67.75 182 ARG A O 1
ATOM 1368 N N . SER A 1 183 ? -20.425 4.058 -2.865 1.00 69.62 183 SER A N 1
ATOM 1369 C CA . SER A 1 183 ? -19.066 4.582 -2.646 1.00 69.62 183 SER A CA 1
ATOM 1370 C C . SER A 1 183 ? -18.034 4.107 -3.655 1.00 69.62 183 SER A C 1
ATOM 1372 O O . SER A 1 183 ? -16.935 4.655 -3.670 1.00 69.62 183 SER A O 1
ATOM 1374 N N . PHE A 1 184 ? -18.390 3.171 -4.535 1.00 75.81 184 PHE A N 1
ATOM 1375 C CA . PHE A 1 184 ? -17.489 2.644 -5.554 1.00 75.81 184 PHE A CA 1
ATOM 1376 C C . PHE A 1 184 ? -16.892 3.741 -6.443 1.00 75.81 184 PHE A C 1
ATOM 1378 O O . PHE A 1 184 ? -15.679 3.902 -6.470 1.00 75.81 184 PHE A O 1
ATOM 1385 N N . VAL A 1 185 ? -17.726 4.545 -7.116 1.00 77.75 185 VAL A N 1
ATOM 1386 C CA . VAL A 1 185 ? -17.260 5.600 -8.039 1.00 77.75 185 VAL A CA 1
ATOM 1387 C C . VAL A 1 185 ? -16.325 6.616 -7.360 1.00 77.75 185 VAL A C 1
ATOM 1389 O O . VAL A 1 185 ? -15.224 6.827 -7.866 1.00 77.75 185 VAL A O 1
ATOM 1392 N N . PRO A 1 186 ? -16.674 7.237 -6.212 1.00 78.00 186 PRO A N 1
ATOM 1393 C CA . PRO A 1 186 ? -15.770 8.193 -5.576 1.00 78.00 186 PRO A CA 1
ATOM 1394 C C . PRO A 1 186 ? -14.486 7.546 -5.037 1.00 78.00 186 PRO A C 1
ATOM 1396 O O . PRO A 1 186 ? -13.434 8.178 -5.112 1.00 78.00 186 PRO A O 1
ATOM 1399 N N . LEU A 1 187 ? -14.541 6.311 -4.522 1.00 81.88 187 LEU A N 1
ATOM 1400 C CA . LEU A 1 187 ? -13.336 5.582 -4.111 1.00 81.88 187 LEU A CA 1
ATOM 1401 C C . LEU A 1 187 ? -12.453 5.247 -5.311 1.00 81.88 187 LEU A C 1
ATOM 1403 O O . LEU A 1 187 ? -11.245 5.427 -5.226 1.00 81.88 187 LEU A O 1
ATOM 1407 N N . PHE A 1 188 ? -13.046 4.840 -6.433 1.00 82.44 188 PHE A N 1
ATOM 1408 C CA . PHE A 1 188 ? -12.329 4.582 -7.676 1.00 82.44 188 PHE A CA 1
ATOM 1409 C C . PHE A 1 188 ? -11.583 5.817 -8.162 1.00 82.44 188 PHE A C 1
ATOM 1411 O O . PHE A 1 188 ? -10.391 5.728 -8.435 1.00 82.44 188 PHE A O 1
ATOM 1418 N N . CYS A 1 189 ? -12.229 6.985 -8.184 1.00 82.94 189 CYS A N 1
ATOM 1419 C CA . CYS A 1 189 ? -11.556 8.228 -8.560 1.00 82.94 189 CYS A CA 1
ATOM 1420 C C . CYS A 1 189 ? -10.375 8.554 -7.632 1.00 82.94 189 CYS A C 1
ATOM 1422 O O . CYS A 1 189 ? -9.305 8.914 -8.116 1.00 82.94 189 CYS A O 1
ATOM 1424 N N . ILE A 1 190 ? -10.540 8.409 -6.311 1.00 84.50 190 ILE A N 1
ATOM 1425 C CA . ILE A 1 190 ? -9.455 8.672 -5.352 1.00 84.50 190 ILE A CA 1
ATOM 1426 C C . ILE A 1 190 ? -8.319 7.666 -5.540 1.00 84.50 190 ILE A C 1
ATOM 1428 O O . ILE A 1 190 ? -7.166 8.066 -5.634 1.00 84.50 190 ILE A O 1
ATOM 1432 N N . PHE A 1 191 ? -8.627 6.372 -5.617 1.00 85.62 191 PHE A N 1
ATOM 1433 C CA . PHE A 1 191 ? -7.620 5.317 -5.703 1.00 85.62 191 PHE A CA 1
ATOM 1434 C C . PHE A 1 191 ? -6.876 5.375 -7.036 1.00 85.62 191 PHE A C 1
ATOM 1436 O O . PHE A 1 191 ? -5.664 5.200 -7.042 1.00 85.62 191 PHE A O 1
ATOM 1443 N N . ALA A 1 192 ? -7.559 5.703 -8.138 1.00 82.62 192 ALA A N 1
ATOM 1444 C CA . ALA A 1 192 ? -6.924 5.919 -9.435 1.00 82.62 192 ALA A CA 1
ATOM 1445 C C . ALA A 1 192 ? -5.893 7.054 -9.363 1.00 82.62 192 ALA A C 1
ATOM 1447 O O . ALA A 1 192 ? -4.746 6.870 -9.765 1.00 82.62 192 ALA A O 1
ATOM 1448 N N . VAL A 1 193 ? -6.279 8.208 -8.801 1.00 86.69 193 VAL A N 1
ATOM 1449 C CA . VAL A 1 193 ? -5.373 9.355 -8.624 1.00 86.69 193 VAL A CA 1
ATOM 1450 C C . VAL A 1 193 ? -4.222 8.995 -7.691 1.00 86.69 193 VAL A C 1
ATOM 1452 O O . VAL A 1 193 ? -3.070 9.293 -7.994 1.00 86.69 193 VAL A O 1
ATOM 1455 N N . VAL A 1 194 ? -4.506 8.323 -6.576 1.00 87.38 194 VAL A N 1
ATOM 1456 C CA . VAL A 1 194 ? -3.474 7.933 -5.616 1.00 87.38 194 VAL A CA 1
ATOM 1457 C C . VAL A 1 194 ? -2.491 6.941 -6.231 1.00 87.38 194 VAL A C 1
ATOM 1459 O O . VAL A 1 194 ? -1.293 7.160 -6.113 1.00 87.38 194 VAL A O 1
ATOM 1462 N N . PHE A 1 195 ? -2.945 5.890 -6.913 1.00 84.81 195 PHE A N 1
ATOM 1463 C CA . PHE A 1 195 ? -2.050 4.915 -7.545 1.00 84.81 195 PHE A CA 1
ATOM 1464 C C . PHE A 1 195 ? -1.249 5.515 -8.691 1.00 84.81 195 PHE A C 1
ATOM 1466 O O . PHE A 1 195 ? -0.062 5.214 -8.823 1.00 84.81 195 PHE A O 1
ATOM 1473 N N . PHE A 1 196 ? -1.854 6.417 -9.464 1.00 82.94 196 PHE A N 1
ATOM 1474 C CA . PHE A 1 196 ? -1.131 7.193 -10.461 1.00 82.94 196 PHE A CA 1
ATOM 1475 C C . PHE A 1 196 ? -0.012 8.018 -9.813 1.00 82.94 196 PHE A C 1
ATOM 1477 O O . PHE A 1 196 ? 1.137 7.914 -10.226 1.00 82.94 196 PHE A O 1
ATOM 1484 N N . LEU A 1 197 ? -0.301 8.774 -8.750 1.00 87.19 197 LEU A N 1
ATOM 1485 C CA . LEU A 1 197 ? 0.718 9.557 -8.044 1.00 87.19 197 LEU A CA 1
ATOM 1486 C C . LEU A 1 197 ? 1.774 8.664 -7.379 1.00 87.19 197 LEU A C 1
ATOM 1488 O O . LEU A 1 197 ? 2.963 8.953 -7.481 1.00 87.19 197 LEU A O 1
ATOM 1492 N N . GLN A 1 198 ? 1.374 7.555 -6.754 1.00 86.62 198 GLN A N 1
ATOM 1493 C CA . GLN A 1 198 ? 2.296 6.600 -6.137 1.00 86.62 198 GLN A CA 1
ATOM 1494 C C . GLN A 1 198 ? 3.302 6.053 -7.147 1.00 86.62 198 GLN A C 1
ATOM 1496 O O . GLN A 1 198 ? 4.453 5.846 -6.779 1.00 86.62 198 GLN A O 1
ATOM 1501 N N . PHE A 1 199 ? 2.918 5.849 -8.410 1.00 81.75 199 PHE A N 1
ATOM 1502 C CA . PHE A 1 199 ? 3.860 5.450 -9.456 1.00 81.75 199 PHE A CA 1
ATOM 1503 C C . PHE A 1 199 ? 5.001 6.470 -9.618 1.00 81.75 199 PHE A C 1
ATOM 1505 O O . PHE A 1 199 ? 6.171 6.096 -9.531 1.00 81.75 199 PHE A O 1
ATOM 1512 N N . PHE A 1 200 ? 4.682 7.762 -9.761 1.00 83.31 200 PHE A N 1
ATOM 1513 C CA . PHE A 1 200 ? 5.698 8.816 -9.902 1.00 83.31 200 PHE A CA 1
ATOM 1514 C C . PHE A 1 200 ? 6.524 9.000 -8.636 1.00 83.31 200 PHE A C 1
ATOM 1516 O O . PHE A 1 200 ? 7.747 9.072 -8.703 1.00 83.31 200 PHE A O 1
ATOM 1523 N N . PHE A 1 201 ? 5.875 9.041 -7.473 1.00 84.56 201 PHE A N 1
ATOM 1524 C CA . PHE A 1 201 ? 6.576 9.182 -6.203 1.00 84.56 201 PHE A CA 1
ATOM 1525 C C . PHE A 1 201 ? 7.505 7.989 -5.927 1.00 84.56 201 PHE A C 1
ATOM 1527 O O . PHE A 1 201 ? 8.618 8.199 -5.457 1.00 84.56 201 PHE A O 1
ATOM 1534 N N . ASN A 1 202 ? 7.120 6.762 -6.301 1.00 83.81 202 ASN A N 1
ATOM 1535 C CA . ASN A 1 202 ? 8.004 5.595 -6.228 1.00 83.81 202 ASN A CA 1
ATOM 1536 C C . ASN A 1 202 ? 9.201 5.730 -7.173 1.00 83.81 202 ASN A C 1
ATOM 1538 O O . ASN A 1 202 ? 10.325 5.453 -6.756 1.00 83.81 202 ASN A O 1
ATOM 1542 N N . MET A 1 203 ? 8.992 6.184 -8.416 1.00 82.94 203 MET A N 1
ATOM 1543 C CA . MET A 1 203 ? 10.103 6.473 -9.330 1.00 82.94 203 MET A CA 1
ATOM 1544 C C . MET A 1 203 ? 11.050 7.525 -8.743 1.00 82.94 203 MET A C 1
ATOM 1546 O O . MET A 1 203 ? 12.260 7.310 -8.730 1.00 82.94 203 MET A O 1
ATOM 1550 N N . PHE A 1 204 ? 10.525 8.631 -8.210 1.00 85.25 204 PHE A N 1
ATOM 1551 C CA . PHE A 1 204 ? 11.348 9.678 -7.604 1.00 85.25 204 PHE A CA 1
ATOM 1552 C C . PHE A 1 204 ? 12.114 9.177 -6.378 1.00 85.25 204 PHE A C 1
ATOM 1554 O O . PHE A 1 204 ? 13.316 9.406 -6.293 1.00 85.25 204 PHE A O 1
ATOM 1561 N N . THR A 1 205 ? 11.475 8.441 -5.467 1.00 86.06 205 THR A N 1
ATOM 1562 C CA . THR A 1 205 ? 12.163 7.814 -4.328 1.00 86.06 205 THR A CA 1
ATOM 1563 C C . THR A 1 205 ? 13.269 6.866 -4.796 1.00 86.06 205 THR A C 1
ATOM 1565 O O . THR A 1 205 ? 14.372 6.885 -4.249 1.00 86.06 205 THR A O 1
ATOM 1568 N N . PHE A 1 206 ? 13.014 6.064 -5.831 1.00 82.81 206 PHE A N 1
ATOM 1569 C CA . PHE A 1 206 ? 14.006 5.136 -6.360 1.00 82.81 206 PHE A CA 1
ATOM 1570 C C . PHE A 1 206 ? 15.226 5.864 -6.940 1.00 82.81 206 PHE A C 1
ATOM 1572 O O . PHE A 1 206 ? 16.351 5.598 -6.519 1.00 82.81 206 PHE A O 1
ATOM 1579 N N . PHE A 1 207 ? 15.017 6.816 -7.853 1.00 85.62 207 PHE A N 1
ATOM 1580 C CA . PHE A 1 207 ? 16.114 7.511 -8.534 1.00 85.62 207 PHE A CA 1
ATOM 1581 C C . PHE A 1 207 ? 16.831 8.551 -7.668 1.00 85.62 207 PHE A C 1
ATOM 1583 O O . PHE A 1 207 ? 18.021 8.766 -7.869 1.00 85.62 207 PHE A O 1
ATOM 1590 N N . LEU A 1 208 ? 16.140 9.195 -6.722 1.00 86.06 208 LEU A N 1
ATOM 1591 C CA . LEU A 1 208 ? 16.699 10.305 -5.939 1.00 86.06 208 LEU A CA 1
ATOM 1592 C C . LEU A 1 208 ? 17.159 9.899 -4.532 1.00 86.06 208 LEU A C 1
ATOM 1594 O O . LEU A 1 208 ? 17.960 10.610 -3.938 1.00 86.06 208 LEU A O 1
ATOM 1598 N N . ALA A 1 209 ? 16.703 8.764 -3.989 1.00 83.69 209 ALA A N 1
ATOM 1599 C CA . ALA A 1 209 ? 17.196 8.249 -2.706 1.00 83.69 209 ALA A CA 1
ATOM 1600 C C . ALA A 1 209 ? 17.878 6.888 -2.849 1.00 83.69 209 ALA A C 1
ATOM 1602 O O . ALA A 1 209 ? 19.049 6.756 -2.502 1.00 83.69 209 ALA A O 1
ATOM 1603 N N . ILE A 1 210 ? 17.173 5.876 -3.363 1.00 84.38 210 ILE A N 1
ATOM 1604 C CA . ILE A 1 210 ? 17.659 4.487 -3.315 1.00 84.38 210 ILE A CA 1
ATOM 1605 C C . ILE A 1 210 ? 18.910 4.304 -4.177 1.00 84.38 210 ILE A C 1
ATOM 1607 O O . ILE A 1 210 ? 19.910 3.792 -3.681 1.00 84.38 210 ILE A O 1
ATOM 1611 N N . VAL A 1 211 ? 18.882 4.735 -5.441 1.00 85.31 211 VAL A N 1
ATOM 1612 C CA . VAL A 1 211 ? 20.026 4.603 -6.356 1.00 85.31 211 VAL A CA 1
ATOM 1613 C C . VAL A 1 211 ? 21.256 5.358 -5.830 1.00 85.31 211 VAL A C 1
ATOM 1615 O O . VAL A 1 211 ? 22.306 4.724 -5.715 1.00 85.31 211 VAL A O 1
ATOM 1618 N N . PRO A 1 212 ? 21.168 6.643 -5.428 1.00 83.56 212 PRO A N 1
ATOM 1619 C CA . PRO A 1 212 ? 22.302 7.350 -4.835 1.00 83.56 212 PRO A CA 1
ATOM 1620 C C . PRO A 1 212 ? 22.844 6.677 -3.572 1.00 83.56 212 PRO A C 1
ATOM 1622 O O . PRO A 1 212 ? 24.055 6.519 -3.443 1.00 83.56 212 PRO A O 1
ATOM 1625 N N . LEU A 1 213 ? 21.974 6.221 -2.661 1.00 84.62 213 LEU A N 1
ATOM 1626 C CA . LEU A 1 213 ? 22.397 5.503 -1.454 1.00 84.62 213 LEU A CA 1
ATOM 1627 C C . LEU A 1 213 ? 23.090 4.179 -1.790 1.00 84.62 213 LEU A C 1
ATOM 1629 O O . LEU A 1 213 ? 24.099 3.839 -1.181 1.00 84.62 213 LEU A O 1
ATOM 1633 N N . PHE A 1 214 ? 22.589 3.440 -2.776 1.00 84.75 214 PHE A N 1
ATOM 1634 C CA . PHE A 1 214 ? 23.195 2.185 -3.204 1.00 84.75 214 PHE A CA 1
ATOM 1635 C C . PHE A 1 214 ? 24.567 2.405 -3.855 1.00 84.75 214 PHE A C 1
ATOM 1637 O O . PHE A 1 214 ? 25.535 1.730 -3.505 1.00 84.75 214 PHE A O 1
ATOM 1644 N N . LEU A 1 215 ? 24.680 3.405 -4.735 1.00 83.25 215 LEU A N 1
ATOM 1645 C CA . LEU A 1 215 ? 25.955 3.830 -5.317 1.00 83.25 215 LEU A CA 1
ATOM 1646 C C . LEU A 1 215 ? 26.939 4.308 -4.240 1.00 83.25 215 LEU A C 1
ATOM 1648 O O . LEU A 1 215 ? 28.127 4.013 -4.341 1.00 83.25 215 LEU A O 1
ATOM 1652 N N . SER A 1 216 ? 26.446 4.969 -3.187 1.00 81.56 216 SER A N 1
ATOM 1653 C CA . SER A 1 216 ? 27.232 5.345 -2.005 1.00 81.56 216 SER A CA 1
ATOM 1654 C C . SER A 1 216 ? 27.902 4.133 -1.369 1.00 81.56 216 SER A C 1
ATOM 1656 O O . SER A 1 216 ? 29.119 4.099 -1.192 1.00 81.56 216 SER A O 1
ATOM 1658 N N . VAL A 1 217 ? 27.103 3.105 -1.067 1.00 82.56 217 VAL A N 1
ATOM 1659 C CA . VAL A 1 217 ? 27.573 1.875 -0.423 1.00 82.56 217 VAL A CA 1
ATOM 1660 C C . VAL A 1 217 ? 28.586 1.163 -1.314 1.00 82.56 217 VAL A C 1
ATOM 1662 O O . VAL A 1 217 ? 29.644 0.776 -0.829 1.00 82.56 217 VAL A O 1
ATOM 1665 N N . ILE A 1 218 ? 28.315 1.050 -2.617 1.00 82.25 218 ILE A N 1
ATOM 1666 C CA . ILE A 1 218 ? 29.258 0.486 -3.595 1.00 82.25 218 ILE A CA 1
ATOM 1667 C C . ILE A 1 218 ? 30.573 1.270 -3.590 1.00 82.25 218 ILE A C 1
ATOM 1669 O O . ILE A 1 218 ? 31.637 0.664 -3.503 1.00 82.25 218 ILE A O 1
ATOM 1673 N N . SER A 1 219 ? 30.515 2.602 -3.646 1.00 81.50 219 SER A N 1
ATOM 1674 C CA . SER A 1 219 ? 31.700 3.468 -3.649 1.00 81.50 219 SER A CA 1
ATOM 1675 C C . SER A 1 219 ? 32.565 3.257 -2.407 1.00 81.50 219 SER A C 1
ATOM 1677 O O . SER A 1 219 ? 33.777 3.083 -2.517 1.00 81.50 219 SER A O 1
ATOM 1679 N N . ILE A 1 220 ? 31.938 3.203 -1.231 1.00 83.19 220 ILE A N 1
ATOM 1680 C CA . ILE A 1 220 ? 32.627 3.014 0.050 1.00 83.19 220 ILE A CA 1
ATOM 1681 C C . ILE A 1 220 ? 33.223 1.604 0.150 1.00 83.19 220 ILE A C 1
ATOM 1683 O O . ILE A 1 220 ? 34.368 1.451 0.568 1.00 83.19 220 ILE A O 1
ATOM 1687 N N . VAL A 1 221 ? 32.467 0.574 -0.240 1.00 83.94 221 VAL A N 1
ATOM 1688 C CA . VAL A 1 221 ? 32.864 -0.832 -0.068 1.00 83.94 221 VAL A CA 1
ATOM 1689 C C . VAL A 1 221 ? 33.908 -1.269 -1.098 1.00 83.94 221 VAL A C 1
ATOM 1691 O O . VAL A 1 221 ? 34.857 -1.959 -0.735 1.00 83.94 221 VAL A O 1
ATOM 1694 N N . LEU A 1 222 ? 33.748 -0.889 -2.370 1.00 81.19 222 LEU A N 1
ATOM 1695 C CA . LEU A 1 222 ? 34.601 -1.364 -3.469 1.00 81.19 222 LEU A CA 1
ATOM 1696 C C . LEU A 1 222 ? 35.751 -0.414 -3.789 1.00 81.19 222 LEU A C 1
ATOM 1698 O O . LEU A 1 222 ? 36.845 -0.873 -4.103 1.00 81.19 222 LEU A O 1
ATOM 1702 N N . PHE A 1 223 ? 35.509 0.894 -3.729 1.00 79.44 223 PHE A N 1
ATOM 1703 C CA . PHE A 1 223 ? 36.476 1.896 -4.176 1.00 79.44 223 PHE A CA 1
ATOM 1704 C C . PHE A 1 223 ? 37.108 2.679 -3.018 1.00 79.44 223 PHE A C 1
ATOM 1706 O O . PHE A 1 223 ? 38.055 3.422 -3.253 1.00 79.44 223 PHE A O 1
ATOM 1713 N N . GLN A 1 224 ? 36.620 2.504 -1.779 1.00 75.75 224 GLN A N 1
ATOM 1714 C CA . GLN A 1 224 ? 37.056 3.228 -0.571 1.00 75.75 224 GLN A CA 1
ATOM 1715 C C . GLN A 1 224 ? 37.074 4.758 -0.736 1.00 75.75 224 GLN A C 1
ATOM 1717 O O . GLN A 1 224 ? 37.777 5.474 -0.022 1.00 75.75 224 GLN A O 1
ATOM 1722 N N . THR A 1 225 ? 36.288 5.276 -1.676 1.00 73.25 225 THR A N 1
ATOM 1723 C CA . THR A 1 225 ? 36.167 6.705 -1.949 1.00 73.25 225 THR A CA 1
ATOM 1724 C C . THR A 1 225 ? 34.931 7.260 -1.264 1.00 73.25 225 THR A C 1
ATOM 1726 O O . THR A 1 225 ? 33.884 6.609 -1.219 1.00 73.25 225 THR A O 1
ATOM 1729 N N . VAL A 1 226 ? 35.040 8.488 -0.749 1.00 68.69 226 VAL A N 1
ATOM 1730 C CA . VAL A 1 226 ? 33.878 9.225 -0.244 1.00 68.69 226 VAL A CA 1
ATOM 1731 C C . VAL A 1 226 ? 32.994 9.577 -1.445 1.00 68.69 226 VAL A C 1
ATOM 1733 O O . VAL A 1 226 ? 33.447 10.301 -2.336 1.00 68.69 226 VAL A O 1
ATOM 1736 N N . PRO A 1 227 ? 31.757 9.064 -1.509 1.00 66.69 227 PRO A N 1
ATOM 1737 C CA . PRO A 1 227 ? 30.877 9.323 -2.632 1.00 66.69 227 PRO A CA 1
ATOM 1738 C C . PRO A 1 227 ? 30.434 10.788 -2.603 1.00 66.69 227 PRO A C 1
ATOM 1740 O O . PRO A 1 227 ? 29.944 11.285 -1.589 1.00 66.69 227 PRO A O 1
ATOM 1743 N N . ASN A 1 228 ? 30.604 11.485 -3.728 1.00 70.31 228 ASN A N 1
ATOM 1744 C CA . ASN A 1 228 ? 30.133 12.857 -3.892 1.00 70.31 228 ASN A CA 1
ATOM 1745 C C . ASN A 1 228 ? 28.627 12.848 -4.189 1.00 70.31 228 ASN A C 1
ATOM 1747 O O . ASN A 1 228 ? 28.212 12.937 -5.345 1.00 70.31 228 ASN A O 1
ATOM 1751 N N . ILE A 1 229 ? 27.815 12.644 -3.152 1.00 70.94 229 ILE A N 1
ATOM 1752 C CA . ILE A 1 229 ? 26.358 12.662 -3.272 1.00 70.94 229 ILE A CA 1
ATOM 1753 C C . ILE A 1 229 ? 25.850 14.018 -2.823 1.00 70.94 229 ILE A C 1
ATOM 1755 O O . ILE A 1 229 ? 26.071 14.436 -1.687 1.00 70.94 229 ILE A O 1
ATOM 1759 N N . ASP A 1 230 ? 25.133 14.677 -3.724 1.00 79.44 230 ASP A N 1
ATOM 1760 C CA . ASP A 1 230 ? 24.449 15.922 -3.425 1.00 79.44 230 ASP A CA 1
ATOM 1761 C C . ASP A 1 230 ? 23.346 15.682 -2.383 1.00 79.44 230 ASP A C 1
ATOM 1763 O O . ASP A 1 230 ? 22.389 14.930 -2.606 1.00 79.44 230 ASP A O 1
ATOM 1767 N N . LEU A 1 231 ? 23.489 16.327 -1.224 1.00 80.06 231 LEU A N 1
ATOM 1768 C CA . LEU A 1 231 ? 22.543 16.232 -0.117 1.00 80.06 231 LEU A CA 1
ATOM 1769 C C . LEU A 1 231 ? 21.134 16.673 -0.544 1.00 80.06 231 LEU A C 1
ATOM 1771 O O . LEU A 1 231 ? 20.153 16.096 -0.074 1.00 80.06 231 LEU A O 1
ATOM 1775 N N . ASP A 1 232 ? 21.023 17.635 -1.467 1.00 86.00 232 ASP A N 1
ATOM 1776 C CA . ASP A 1 232 ? 19.733 18.093 -1.997 1.00 86.00 232 ASP A CA 1
ATOM 1777 C C . ASP A 1 232 ? 18.999 16.969 -2.745 1.00 86.00 232 ASP A C 1
ATOM 1779 O O . ASP A 1 232 ? 17.789 16.789 -2.598 1.00 86.00 232 ASP A O 1
ATOM 1783 N N . THR A 1 233 ? 19.738 16.126 -3.470 1.00 83.44 233 THR A N 1
ATOM 1784 C CA . THR A 1 233 ? 19.173 14.962 -4.166 1.00 83.44 233 THR A CA 1
ATOM 1785 C C . THR A 1 233 ? 18.579 13.956 -3.175 1.00 83.44 233 THR A C 1
ATOM 1787 O O . THR A 1 233 ? 17.426 13.544 -3.338 1.00 83.44 233 THR A O 1
ATOM 1790 N N . ILE A 1 234 ? 19.301 13.636 -2.093 1.00 81.94 234 ILE A N 1
ATOM 1791 C CA . ILE A 1 234 ? 18.795 12.746 -1.033 1.00 81.94 234 ILE A CA 1
ATOM 1792 C C . ILE A 1 234 ? 17.558 13.354 -0.360 1.00 81.94 234 ILE A C 1
ATOM 1794 O O . ILE A 1 234 ? 16.565 12.654 -0.154 1.00 81.94 234 ILE A O 1
ATOM 1798 N N . LEU A 1 235 ? 17.578 14.652 -0.040 1.00 85.75 235 LEU A N 1
ATOM 1799 C CA . LEU A 1 235 ? 16.447 15.338 0.594 1.00 85.75 235 LEU A CA 1
ATOM 1800 C C . LEU A 1 235 ? 15.193 15.312 -0.288 1.00 85.75 235 LEU A C 1
ATOM 1802 O O . LEU A 1 235 ? 14.101 15.042 0.218 1.00 85.75 235 LEU A O 1
ATOM 1806 N N . ARG A 1 236 ? 15.332 15.497 -1.606 1.00 87.00 236 ARG A N 1
ATOM 1807 C CA . ARG A 1 236 ? 14.225 15.336 -2.566 1.00 87.00 236 ARG A CA 1
ATOM 1808 C C . ARG A 1 236 ? 13.682 13.906 -2.571 1.00 87.00 236 ARG A C 1
ATOM 1810 O O . ARG A 1 236 ? 12.467 13.718 -2.591 1.00 87.00 236 ARG A O 1
ATOM 1817 N N . GLY A 1 237 ? 14.552 12.899 -2.496 1.00 85.00 237 GLY A N 1
ATOM 1818 C CA . GLY A 1 237 ? 14.141 11.497 -2.383 1.00 85.00 237 GLY A CA 1
ATOM 1819 C C . GLY A 1 237 ? 13.433 11.165 -1.057 1.00 85.00 237 GLY A C 1
ATOM 1820 O O . GLY A 1 237 ? 12.451 10.415 -1.038 1.00 85.00 237 GLY A O 1
ATOM 1821 N N . ILE A 1 238 ? 13.855 11.773 0.056 1.00 86.31 238 ILE A N 1
ATOM 1822 C CA . ILE A 1 238 ? 13.170 11.661 1.355 1.00 86.31 238 ILE A CA 1
ATOM 1823 C C . ILE A 1 238 ? 11.796 12.337 1.293 1.00 86.31 238 ILE A C 1
ATOM 1825 O O . ILE A 1 238 ? 10.804 11.749 1.727 1.00 86.31 238 ILE A O 1
ATOM 1829 N N . ALA A 1 239 ? 11.702 13.529 0.699 1.00 87.75 239 ALA A N 1
ATOM 1830 C CA . ALA A 1 239 ? 10.431 14.221 0.500 1.00 87.75 239 ALA A CA 1
ATOM 1831 C C . ALA A 1 239 ? 9.466 13.407 -0.380 1.00 87.75 239 ALA A C 1
ATOM 1833 O O . ALA A 1 239 ? 8.280 13.306 -0.062 1.0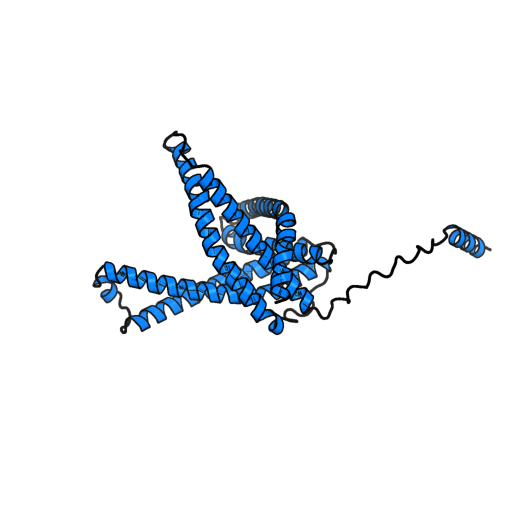0 87.75 239 ALA A O 1
ATOM 1834 N N . ALA A 1 240 ? 9.970 12.751 -1.431 1.00 87.00 240 ALA A N 1
ATOM 1835 C CA . ALA A 1 240 ? 9.173 11.837 -2.246 1.00 87.00 240 ALA A CA 1
ATOM 1836 C C . ALA A 1 240 ? 8.646 10.645 -1.421 1.00 87.00 240 ALA A C 1
ATOM 1838 O O . ALA A 1 240 ? 7.469 10.289 -1.503 1.00 87.00 240 ALA A O 1
ATOM 1839 N N . SER A 1 241 ? 9.476 10.097 -0.534 1.00 85.62 241 SER A N 1
ATOM 1840 C CA . SER A 1 241 ? 9.081 9.015 0.379 1.00 85.62 241 SER A CA 1
ATOM 1841 C C . SER A 1 241 ? 8.006 9.457 1.379 1.00 85.62 241 SER A C 1
ATOM 1843 O O . SER A 1 241 ? 7.050 8.726 1.638 1.00 85.62 241 SER A O 1
ATOM 1845 N N . ALA A 1 242 ? 8.100 10.684 1.898 1.00 86.75 242 ALA A N 1
ATOM 1846 C CA . ALA A 1 242 ? 7.053 11.275 2.729 1.00 86.75 242 ALA A CA 1
ATOM 1847 C C . ALA A 1 242 ? 5.738 11.456 1.947 1.00 86.75 242 ALA A C 1
ATOM 1849 O O . ALA A 1 242 ? 4.659 11.172 2.473 1.00 86.75 242 ALA A O 1
ATOM 1850 N N . GLY A 1 243 ? 5.825 11.847 0.671 1.00 87.50 243 GLY A N 1
ATOM 1851 C CA . GLY A 1 243 ? 4.687 11.891 -0.248 1.00 87.50 243 GLY A CA 1
ATOM 1852 C C . GLY A 1 243 ? 4.007 10.529 -0.421 1.00 87.50 243 GLY A C 1
ATOM 1853 O O . GLY A 1 243 ? 2.781 10.450 -0.352 1.00 87.50 243 GLY A O 1
ATOM 1854 N N . LEU A 1 244 ? 4.774 9.439 -0.546 1.00 88.38 244 LEU A N 1
ATOM 1855 C CA . LEU A 1 244 ? 4.226 8.074 -0.592 1.00 88.38 244 LEU A CA 1
ATOM 1856 C C . LEU A 1 244 ? 3.454 7.718 0.681 1.00 88.38 244 LEU A C 1
ATOM 1858 O O . LEU A 1 244 ? 2.328 7.222 0.606 1.00 88.38 244 LEU A O 1
ATOM 1862 N N . LEU A 1 245 ? 4.031 7.998 1.851 1.00 88.25 245 LEU A N 1
ATOM 1863 C CA . LEU A 1 245 ? 3.377 7.743 3.138 1.00 88.25 245 LEU A CA 1
ATOM 1864 C C . LEU A 1 245 ? 2.066 8.529 3.276 1.00 88.25 245 LEU A C 1
ATOM 1866 O O . LEU A 1 245 ? 1.060 8.005 3.768 1.00 88.25 245 LEU A O 1
ATOM 1870 N N . TRP A 1 246 ? 2.053 9.775 2.807 1.00 92.75 246 TRP A N 1
ATOM 1871 C CA . TRP A 1 246 ? 0.851 10.599 2.781 1.00 92.75 246 TRP A CA 1
ATOM 1872 C C . TRP A 1 246 ? -0.222 10.029 1.842 1.00 92.75 246 TRP A C 1
ATOM 1874 O O . TRP A 1 246 ? -1.386 9.921 2.232 1.00 92.75 246 TRP A O 1
ATOM 1884 N N . LEU A 1 247 ? 0.162 9.583 0.643 1.00 91.00 247 LEU A N 1
ATOM 1885 C CA . LEU A 1 247 ? -0.749 8.944 -0.311 1.00 91.00 247 LEU A CA 1
ATOM 1886 C C . LEU A 1 247 ? -1.387 7.675 0.274 1.00 91.00 247 LEU A C 1
ATOM 1888 O O . LEU A 1 247 ? -2.594 7.477 0.141 1.00 91.00 247 LEU A O 1
ATOM 1892 N N . HIS A 1 248 ? -0.616 6.847 0.985 1.00 89.75 248 HIS A N 1
ATOM 1893 C CA . HIS A 1 248 ? -1.164 5.702 1.720 1.00 89.75 248 HIS A CA 1
ATOM 1894 C C . HIS A 1 248 ? -2.148 6.130 2.813 1.00 89.75 248 HIS A C 1
ATOM 1896 O O . HIS A 1 248 ? -3.238 5.565 2.920 1.00 89.75 248 HIS A O 1
ATOM 1902 N N . SER A 1 249 ? -1.811 7.181 3.562 1.00 90.31 249 SER A N 1
ATOM 1903 C CA . SER A 1 249 ? -2.700 7.749 4.579 1.00 90.31 249 SER A CA 1
ATOM 1904 C C . SER A 1 249 ? -4.029 8.210 3.982 1.00 90.31 249 SER A C 1
ATOM 1906 O O . SER A 1 249 ? -5.076 8.008 4.593 1.00 90.31 249 SER A O 1
ATOM 1908 N N . TRP A 1 250 ? -4.017 8.757 2.764 1.00 92.00 250 TRP A N 1
ATOM 1909 C CA . TRP A 1 250 ? -5.233 9.171 2.067 1.00 92.00 250 TRP A CA 1
ATOM 1910 C C . TRP A 1 250 ? -6.121 7.991 1.644 1.00 92.00 250 TRP A C 1
ATOM 1912 O O . TRP A 1 250 ? -7.343 8.061 1.766 1.00 92.00 250 TRP A O 1
ATOM 1922 N N . VAL A 1 251 ? -5.536 6.868 1.221 1.00 90.62 251 VAL A N 1
ATOM 1923 C CA . VAL A 1 251 ? -6.294 5.635 0.918 1.00 90.62 251 VAL A CA 1
ATOM 1924 C C . VAL A 1 251 ? -7.002 5.115 2.167 1.00 90.62 251 VAL A C 1
ATOM 1926 O O . VAL A 1 251 ? -8.188 4.767 2.121 1.00 90.62 251 VAL A O 1
ATOM 1929 N N . TRP A 1 252 ? -6.306 5.101 3.305 1.00 92.38 252 TRP A N 1
ATOM 1930 C CA . TRP A 1 252 ? -6.877 4.651 4.574 1.00 92.38 252 TRP A CA 1
ATOM 1931 C C . TRP A 1 252 ? -8.017 5.561 5.037 1.00 92.38 252 TRP A C 1
ATOM 1933 O O . TRP A 1 252 ? -9.079 5.070 5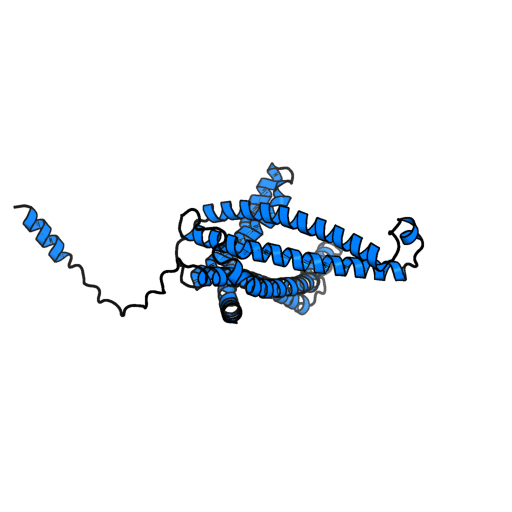.425 1.00 92.38 252 TRP A O 1
ATOM 1943 N N . THR A 1 253 ? -7.849 6.885 4.937 1.00 89.38 253 THR A N 1
ATOM 1944 C CA . THR A 1 253 ? -8.913 7.831 5.299 1.00 89.38 253 THR A CA 1
ATOM 1945 C C . THR A 1 253 ? -10.096 7.773 4.354 1.00 89.38 253 THR A C 1
ATOM 1947 O O . THR A 1 253 ? -11.233 7.811 4.819 1.00 89.38 253 THR A O 1
ATOM 1950 N N . ALA A 1 254 ? -9.873 7.646 3.047 1.00 87.88 254 ALA A N 1
ATOM 1951 C CA . ALA A 1 254 ? -10.949 7.495 2.074 1.00 87.88 254 ALA A CA 1
ATOM 1952 C C . ALA A 1 254 ? -11.786 6.243 2.366 1.00 87.88 254 ALA A C 1
ATOM 1954 O O . ALA A 1 254 ? -13.015 6.319 2.364 1.00 87.88 254 ALA A O 1
ATOM 1955 N N . SER A 1 255 ? -11.130 5.132 2.712 1.00 87.12 255 SER A N 1
ATOM 1956 C CA . SER A 1 255 ? -11.790 3.877 3.094 1.00 87.12 255 SER A CA 1
ATOM 1957 C C . SER A 1 255 ? -12.613 4.031 4.382 1.00 87.12 255 SER A C 1
ATOM 1959 O O . SER A 1 255 ? -13.777 3.633 4.424 1.00 87.12 255 SER A O 1
ATOM 1961 N N . ALA A 1 256 ? -12.060 4.686 5.410 1.00 85.44 256 ALA A N 1
ATOM 1962 C CA . ALA A 1 256 ? -12.762 4.963 6.668 1.00 85.44 256 ALA A CA 1
ATOM 1963 C C . ALA A 1 256 ? -13.972 5.896 6.484 1.00 85.44 256 ALA A C 1
ATOM 1965 O O . ALA A 1 256 ? -15.056 5.638 7.006 1.00 85.44 256 ALA A O 1
ATOM 1966 N N . VAL A 1 257 ? -13.811 6.978 5.715 1.00 86.00 257 VAL A N 1
ATOM 1967 C CA . VAL A 1 257 ? -14.887 7.942 5.442 1.00 86.00 257 VAL A CA 1
ATOM 1968 C C . VAL A 1 257 ? -15.993 7.299 4.609 1.00 86.00 257 VAL A C 1
ATOM 1970 O O . VAL A 1 257 ? -17.169 7.550 4.878 1.00 86.00 257 VAL A O 1
ATOM 1973 N N . ALA A 1 258 ? -15.641 6.468 3.625 1.00 82.88 258 ALA A N 1
ATOM 1974 C CA . ALA A 1 258 ? -16.614 5.703 2.854 1.00 82.88 258 ALA A CA 1
ATOM 1975 C C . ALA A 1 258 ? -17.415 4.762 3.756 1.00 82.88 258 ALA A C 1
ATOM 1977 O O . ALA A 1 258 ? -18.639 4.739 3.655 1.00 82.88 258 ALA A O 1
ATOM 1978 N N . LEU A 1 259 ? -16.756 4.052 4.675 1.00 81.56 259 LEU A N 1
ATOM 1979 C CA . LEU A 1 259 ? -17.440 3.198 5.639 1.00 81.56 259 LEU A CA 1
ATOM 1980 C C . LEU A 1 259 ? -18.453 3.990 6.474 1.00 81.56 259 LEU A C 1
ATOM 1982 O O . LEU A 1 259 ? -19.640 3.691 6.432 1.00 81.56 259 LEU A O 1
ATOM 1986 N N . VAL A 1 260 ? -18.002 5.035 7.175 1.00 78.75 260 VAL A N 1
ATOM 1987 C CA . VAL A 1 260 ? -18.851 5.829 8.083 1.00 78.75 260 VAL A CA 1
ATOM 1988 C C . VAL A 1 260 ? -20.030 6.474 7.350 1.00 78.75 260 VAL A C 1
ATOM 1990 O O . VAL A 1 260 ? -21.104 6.625 7.920 1.00 78.75 260 VAL A O 1
ATOM 1993 N N . LYS A 1 261 ? -19.859 6.848 6.078 1.00 76.38 261 LYS A N 1
ATOM 1994 C CA . LYS A 1 261 ? -20.924 7.477 5.291 1.00 76.38 261 LYS A CA 1
ATOM 1995 C C . LYS A 1 261 ? -22.067 6.517 4.933 1.00 76.38 261 LYS A C 1
ATOM 1997 O O . LYS A 1 261 ? -23.190 6.983 4.770 1.00 76.38 261 LYS A O 1
ATOM 2002 N N . ASN A 1 262 ? -21.792 5.224 4.763 1.00 69.31 262 ASN A N 1
ATOM 2003 C CA . ASN A 1 262 ? -22.819 4.240 4.385 1.00 69.31 262 ASN A CA 1
ATOM 2004 C C . ASN A 1 262 ? -23.197 3.302 5.528 1.00 69.31 262 ASN A C 1
ATOM 2006 O O . ASN A 1 262 ? -23.929 2.339 5.321 1.00 69.31 262 ASN A O 1
ATOM 2010 N N . ASP A 1 263 ? -22.666 3.560 6.713 1.00 65.06 263 ASP A N 1
ATOM 2011 C CA . ASP A 1 263 ? -22.961 2.784 7.888 1.00 65.06 263 ASP A CA 1
ATOM 2012 C C . ASP A 1 263 ? -24.324 3.186 8.460 1.00 65.06 263 ASP A C 1
ATOM 2014 O O . ASP A 1 263 ? -24.445 4.163 9.196 1.00 65.06 263 ASP A O 1
ATOM 2018 N N . GLU A 1 264 ? -25.352 2.403 8.138 1.00 54.50 264 GLU A N 1
ATOM 2019 C CA . GLU A 1 264 ? -26.698 2.537 8.715 1.00 54.50 264 GLU A CA 1
ATOM 2020 C C . GLU A 1 264 ? -26.715 2.257 10.229 1.00 54.50 264 GLU A C 1
ATOM 2022 O O . GLU A 1 264 ? -27.663 2.627 10.915 1.00 54.50 264 GLU A O 1
ATOM 2027 N N . SER A 1 265 ? -25.653 1.641 10.767 1.00 48.75 265 SER A N 1
ATOM 2028 C CA . SER A 1 265 ? -25.504 1.349 12.197 1.00 48.75 265 SER A CA 1
ATOM 2029 C C . SER A 1 265 ? -24.778 2.437 12.988 1.00 48.75 265 SER A C 1
ATOM 2031 O O . SER A 1 265 ? -24.549 2.257 14.186 1.00 48.75 265 SER A O 1
ATOM 2033 N N . SER A 1 266 ? -24.393 3.550 12.354 1.00 40.25 266 SER A N 1
ATOM 2034 C CA . SER A 1 266 ? -23.805 4.675 13.072 1.00 40.25 266 SER A CA 1
ATOM 2035 C C . SER A 1 266 ? -24.902 5.295 13.943 1.00 40.25 266 SER A C 1
ATOM 2037 O O . SER A 1 266 ? -25.866 5.842 13.396 1.00 40.25 266 SER A O 1
ATOM 2039 N N . PRO A 1 267 ? -24.801 5.237 15.286 1.00 40.62 267 PRO A N 1
ATOM 2040 C CA . PRO A 1 267 ? -25.620 6.108 16.106 1.00 40.62 267 PRO A CA 1
ATOM 2041 C C . PRO A 1 267 ? -25.326 7.517 15.603 1.00 40.62 267 PRO A C 1
ATOM 2043 O O . PRO A 1 267 ? -24.153 7.868 15.428 1.00 40.62 267 PRO A O 1
ATOM 2046 N N . GLN A 1 268 ? -26.369 8.307 15.337 1.00 37.88 268 GLN A N 1
ATOM 2047 C CA . GLN A 1 268 ? -26.207 9.747 15.161 1.00 37.88 268 GLN A CA 1
ATOM 2048 C C . GLN A 1 268 ? -25.185 10.242 16.191 1.00 37.88 268 GLN A C 1
ATOM 2050 O O . GLN A 1 268 ? -25.214 9.748 17.329 1.00 37.88 268 GLN A O 1
ATOM 2055 N N . PRO A 1 269 ? -24.262 11.150 15.822 1.00 38.41 269 PRO A N 1
ATOM 2056 C CA . PRO A 1 269 ? -23.414 11.767 16.824 1.00 38.41 269 PRO A CA 1
ATOM 2057 C C . PRO A 1 269 ? -24.372 12.278 17.889 1.00 38.41 269 PRO A C 1
ATOM 2059 O O . PRO A 1 269 ? -25.224 13.107 17.577 1.00 38.41 269 PRO A O 1
ATOM 2062 N N . ARG A 1 270 ? -24.319 11.695 19.096 1.00 36.53 270 ARG A N 1
ATOM 2063 C CA . ARG A 1 270 ? -25.036 12.262 20.229 1.00 36.53 270 ARG A CA 1
ATOM 2064 C C . ARG A 1 270 ? -24.554 13.696 20.247 1.00 36.53 270 ARG A C 1
ATOM 2066 O O . ARG A 1 270 ? -23.354 13.924 20.426 1.00 36.53 270 ARG A O 1
ATOM 2073 N N . GLU A 1 271 ? -25.465 14.626 19.970 1.00 32.00 271 GLU A N 1
ATOM 2074 C CA . GLU A 1 271 ? -25.285 16.003 20.383 1.00 32.00 271 GLU A CA 1
ATOM 2075 C C . GLU A 1 271 ? -24.707 15.917 21.785 1.00 32.00 271 GLU A C 1
ATOM 2077 O O . GLU A 1 271 ? -25.190 15.141 22.617 1.00 32.00 271 GLU A O 1
ATOM 2082 N N . VAL A 1 272 ? -23.583 16.594 21.989 1.00 41.38 272 VAL A N 1
ATOM 2083 C CA . VAL A 1 272 ? -23.037 16.773 23.321 1.00 41.38 272 VAL A CA 1
ATOM 2084 C C . VAL A 1 272 ? -24.155 17.458 24.086 1.00 41.38 272 VAL A C 1
ATOM 2086 O O . VAL A 1 272 ? -24.337 18.668 23.968 1.00 41.38 272 VAL A O 1
ATOM 2089 N N . SER A 1 273 ? -24.967 16.670 24.792 1.00 33.16 273 SER A N 1
ATOM 2090 C CA . SER A 1 273 ? -25.899 17.196 25.763 1.00 33.16 273 SER A CA 1
ATOM 2091 C C . SER A 1 273 ? -25.051 18.103 26.650 1.00 33.16 273 SER A C 1
ATOM 2093 O O . SER A 1 273 ? -23.959 17.673 27.056 1.00 33.16 273 SER A O 1
ATOM 2095 N N . PRO A 1 274 ? -25.476 19.355 26.904 1.00 34.44 274 PRO A N 1
ATOM 2096 C CA . PRO A 1 274 ? -24.761 20.223 27.828 1.00 34.44 274 PRO A CA 1
ATOM 2097 C C . PRO A 1 274 ? -24.510 19.425 29.109 1.00 34.44 274 PRO A C 1
ATOM 2099 O O . PRO A 1 274 ? -25.356 18.586 29.441 1.00 34.44 274 PRO A O 1
ATOM 2102 N N . PRO A 1 275 ? -23.342 19.604 29.754 1.00 36.22 275 PRO A N 1
ATOM 2103 C CA . PRO A 1 275 ? -22.882 18.731 30.822 1.00 36.22 275 PRO A CA 1
ATOM 2104 C C . PRO A 1 275 ? -24.037 18.532 31.792 1.00 36.22 275 PRO A C 1
ATOM 2106 O O . PRO A 1 275 ? -24.457 19.478 32.454 1.00 36.22 275 PRO A O 1
ATOM 2109 N N . GLN A 1 276 ? -24.606 17.322 31.804 1.00 38.25 276 GLN A N 1
ATOM 2110 C CA . GLN A 1 276 ? -25.518 16.954 32.866 1.00 38.25 276 GLN A CA 1
ATOM 2111 C C . GLN A 1 276 ? -24.678 17.097 34.121 1.00 38.25 276 GLN A C 1
ATOM 2113 O O . GLN A 1 276 ? -23.673 16.394 34.264 1.00 38.25 276 GLN A O 1
ATOM 2118 N N . GLU A 1 277 ? -25.049 18.065 34.962 1.00 36.84 277 GLU A N 1
ATOM 2119 C CA . GLU A 1 277 ? -24.566 18.154 36.326 1.00 36.84 277 GLU A CA 1
ATOM 2120 C C . GLU A 1 277 ? -24.520 16.733 36.858 1.00 36.84 277 GLU A C 1
ATOM 2122 O O . GLU A 1 277 ? -25.517 16.007 36.845 1.00 36.84 277 GLU A O 1
ATOM 2127 N N . THR A 1 278 ? -23.316 16.310 37.223 1.00 37.12 278 THR A N 1
ATOM 2128 C CA . THR A 1 278 ? -23.096 15.075 37.944 1.00 37.12 278 THR A CA 1
ATOM 2129 C C . THR A 1 278 ? -24.039 15.104 39.134 1.00 37.12 278 THR A C 1
ATOM 2131 O O . THR A 1 278 ? -23.759 15.780 40.124 1.00 37.12 278 THR A O 1
ATOM 2134 N N . VAL A 1 279 ? -25.168 14.399 39.034 1.00 41.03 279 VAL A N 1
ATOM 2135 C CA . VAL A 1 279 ? -25.955 14.031 40.201 1.00 41.03 279 VAL A CA 1
ATOM 2136 C C . VAL A 1 279 ? -25.006 13.155 40.990 1.00 41.03 279 VAL A C 1
ATOM 2138 O O . VAL A 1 279 ? -24.792 11.986 40.666 1.00 41.03 279 VAL A O 1
ATOM 2141 N N . ALA A 1 280 ? -24.330 13.784 41.948 1.00 44.66 280 ALA A N 1
ATOM 2142 C CA . ALA A 1 280 ? -23.529 13.116 42.938 1.00 44.66 280 ALA A CA 1
ATOM 2143 C C . ALA A 1 280 ? -24.448 12.064 43.549 1.00 44.66 280 ALA A C 1
ATOM 2145 O O . ALA A 1 280 ? -25.395 12.387 44.266 1.00 44.66 280 ALA A O 1
ATOM 2146 N N . VAL A 1 281 ? -24.224 10.803 43.183 1.00 46.72 281 VAL A N 1
ATOM 2147 C CA . VAL A 1 281 ? -24.819 9.676 43.883 1.00 46.72 281 VAL A CA 1
ATOM 2148 C C . VAL A 1 281 ? -24.224 9.755 45.275 1.00 46.72 281 VAL A C 1
ATOM 2150 O O . VAL A 1 281 ? -23.081 9.363 45.505 1.00 46.72 281 VAL A O 1
ATOM 2153 N N . ASP A 1 282 ? -24.976 10.393 46.162 1.00 49.38 282 ASP A N 1
ATOM 2154 C CA . ASP A 1 282 ? -24.569 10.680 47.517 1.00 49.38 282 ASP A CA 1
ATOM 2155 C C . ASP A 1 282 ? -24.335 9.346 48.227 1.00 49.38 282 ASP A C 1
ATOM 2157 O O . ASP A 1 282 ? -25.259 8.600 48.566 1.00 49.38 282 ASP A O 1
ATOM 2161 N N . ILE A 1 283 ? -23.060 9.008 48.401 1.00 56.84 283 ILE A N 1
ATOM 2162 C CA . ILE A 1 283 ? -22.614 7.777 49.052 1.00 56.84 283 ILE A CA 1
ATOM 2163 C C . ILE A 1 283 ? -23.180 7.716 50.485 1.00 56.84 283 ILE A C 1
ATOM 2165 O O . ILE A 1 283 ? -23.365 6.620 51.021 1.00 56.84 283 ILE A O 1
ATOM 2169 N N . GLN A 1 284 ? -23.553 8.854 51.093 1.00 54.66 284 GLN A N 1
ATOM 2170 C CA . GLN A 1 284 ? -24.263 8.880 52.374 1.00 54.66 284 GLN A CA 1
ATOM 2171 C C . GLN A 1 284 ? -25.692 8.329 52.277 1.00 54.66 284 GLN A C 1
ATOM 2173 O O . GLN A 1 284 ? -26.111 7.612 53.189 1.00 54.66 284 GLN A O 1
ATOM 2178 N N . ALA A 1 285 ? -26.416 8.562 51.178 1.00 54.62 285 ALA A N 1
ATOM 2179 C CA . ALA A 1 285 ? -27.762 8.022 50.971 1.00 54.62 285 ALA A CA 1
ATOM 2180 C C . ALA A 1 285 ? -27.748 6.489 50.819 1.00 54.62 285 ALA A C 1
ATOM 2182 O O . ALA A 1 285 ? -28.571 5.795 51.422 1.00 54.62 285 ALA A O 1
ATOM 2183 N N . LEU A 1 286 ? -26.748 5.944 50.1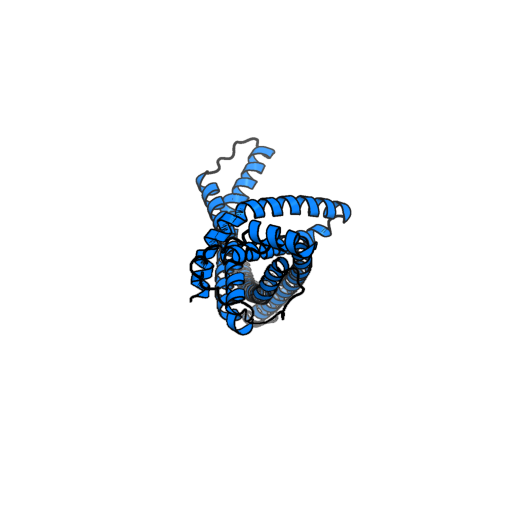14 1.00 55.84 286 LEU A N 1
ATOM 2184 C CA . LEU A 1 286 ? -26.521 4.493 50.020 1.00 55.84 286 LEU A CA 1
ATOM 2185 C C . LEU A 1 286 ? -26.081 3.878 51.357 1.00 55.84 286 LEU A C 1
ATOM 2187 O O . LEU A 1 286 ? -26.445 2.745 51.673 1.00 55.84 286 LEU A O 1
ATOM 2191 N N . ARG A 1 287 ? -25.331 4.616 52.185 1.00 56.47 287 ARG A N 1
ATOM 2192 C CA . ARG A 1 287 ? -24.935 4.150 53.525 1.00 56.47 287 ARG A CA 1
ATOM 2193 C C . ARG A 1 287 ? -26.124 4.115 54.490 1.00 56.47 287 ARG A C 1
ATOM 2195 O O . ARG A 1 287 ? -26.226 3.187 55.291 1.00 56.47 287 ARG A O 1
ATOM 2202 N N . LYS A 1 288 ? -27.040 5.082 54.377 1.00 55.88 288 LYS A N 1
ATOM 2203 C CA . LYS A 1 288 ? -28.244 5.191 55.213 1.00 55.88 288 LYS A CA 1
ATOM 2204 C C . LYS A 1 288 ? -29.294 4.129 54.862 1.00 55.88 288 LYS A C 1
ATOM 2206 O O . LYS A 1 288 ? -29.898 3.567 55.771 1.00 55.88 288 LYS A O 1
ATOM 2211 N N . SER A 1 289 ? -29.454 3.774 53.582 1.00 56.03 289 SER A N 1
ATOM 2212 C CA . SER A 1 289 ? -30.356 2.678 53.183 1.00 56.03 289 SER A CA 1
ATOM 2213 C C . SER A 1 289 ? -29.843 1.307 53.637 1.00 56.03 289 SER A C 1
ATOM 2215 O O . SER A 1 289 ? -30.626 0.473 54.090 1.00 56.03 289 SER A O 1
ATOM 2217 N N . ARG A 1 290 ? -28.519 1.096 53.628 1.00 56.69 290 ARG A N 1
ATOM 2218 C CA . ARG A 1 290 ? -27.897 -0.144 54.121 1.00 56.69 290 ARG A CA 1
ATOM 2219 C C . ARG A 1 290 ? -28.051 -0.340 55.631 1.00 56.69 290 ARG A C 1
ATOM 2221 O O . ARG A 1 290 ? -28.127 -1.474 56.084 1.00 56.69 290 ARG A O 1
ATOM 2228 N N . GLN A 1 291 ? -28.108 0.747 56.400 1.00 53.38 291 GLN A N 1
ATOM 2229 C CA . GLN A 1 291 ? -28.377 0.695 57.841 1.00 53.38 291 GLN A CA 1
ATOM 2230 C C . GLN A 1 291 ? -29.867 0.506 58.161 1.00 53.38 291 GLN A C 1
ATOM 2232 O O . GLN A 1 291 ? -30.192 -0.072 59.194 1.00 53.38 291 GLN A O 1
ATOM 2237 N N . ALA A 1 292 ? -30.768 0.951 57.281 1.00 55.66 292 ALA A N 1
ATOM 2238 C CA . ALA A 1 292 ? -32.209 0.768 57.449 1.00 55.66 292 ALA A CA 1
ATOM 2239 C C . ALA A 1 292 ? -32.692 -0.651 57.090 1.00 55.66 292 ALA A C 1
ATOM 2241 O O . ALA A 1 292 ? -33.684 -1.102 57.646 1.00 55.66 292 ALA A O 1
ATOM 2242 N N . GLY A 1 293 ? -31.985 -1.367 56.206 1.00 49.03 293 GLY A N 1
ATOM 2243 C CA . GLY A 1 293 ? -32.312 -2.746 55.810 1.00 49.03 293 GLY A CA 1
ATOM 2244 C C . GLY A 1 293 ? -31.795 -3.853 56.741 1.00 49.03 293 GLY A C 1
ATOM 2245 O O . GLY A 1 293 ? -31.903 -5.022 56.390 1.00 49.03 293 GLY A O 1
ATOM 2246 N N . LEU A 1 294 ? -31.197 -3.502 57.886 1.00 49.56 294 LEU A N 1
ATOM 2247 C CA . LEU A 1 294 ? -30.678 -4.440 58.896 1.00 49.56 294 LEU A CA 1
ATOM 2248 C C . LEU A 1 294 ? -31.428 -4.340 60.241 1.00 49.56 294 LEU A C 1
ATOM 2250 O O . LEU A 1 294 ? -30.864 -4.656 61.288 1.00 49.56 294 LEU A O 1
ATOM 2254 N N . ARG A 1 295 ? -32.685 -3.885 60.224 1.00 43.22 295 ARG A N 1
ATOM 2255 C CA . ARG A 1 295 ? -33.607 -4.002 61.361 1.00 43.22 295 ARG A CA 1
ATOM 2256 C C . ARG A 1 295 ? -34.701 -5.008 61.059 1.00 43.22 295 ARG A C 1
ATOM 2258 O O . ARG A 1 295 ? -35.222 -4.953 59.925 1.00 43.22 295 ARG A O 1
#